Protein AF-0000000073372395 (afdb_homodimer)

pLDDT: mean 97.13, std 4.2, range [67.38, 98.94]

Radius of gyration: 19.07 Å; Cα contacts (8 Å, |Δi|>4): 273; chains: 2; bounding box: 46×54×37 Å

Solvent-accessible surface area (backbone atoms only — not comparable to full-atom values): 12933 Å² total; per-residue (Å²): 110,68,66,46,50,51,54,21,51,53,35,44,47,51,49,31,44,64,48,19,51,45,41,73,73,40,51,84,38,68,69,42,47,47,54,41,45,71,61,39,39,41,67,68,56,52,57,51,49,46,55,52,30,36,54,28,33,49,44,66,69,42,82,86,53,55,68,72,59,37,46,31,31,53,32,50,51,48,52,49,23,52,52,50,18,53,41,28,38,73,68,67,32,96,49,67,72,22,49,49,34,49,55,54,39,52,39,47,48,52,21,50,55,30,48,52,53,53,51,52,52,54,63,68,71,104,110,66,68,47,50,50,53,22,50,54,34,44,48,51,48,30,45,66,48,18,50,44,41,74,73,39,52,85,38,69,69,43,46,46,53,42,44,72,61,39,39,41,67,69,56,53,55,50,50,48,56,51,31,37,52,29,34,48,43,66,70,43,82,86,53,55,68,70,59,37,46,31,33,52,33,50,52,47,51,48,23,52,51,50,17,52,40,27,37,75,68,68,33,96,49,66,72,22,50,49,35,49,55,54,41,52,40,48,49,50,20,51,55,28,48,52,52,52,52,52,52,54,63,69,74,104

InterPro domains:
  IPR016944 Uncharacterised conserved protein UCP030066 [PIRSF030066] (2-114)
  IPR032808 DoxX family [PF13564] (12-110)

Secondary structure (DSSP, 8-state):
-HHHHHHHHHHHHHHIIIIIIHHHHHTTSHHHHHHHHHTT--HHHHHHHHHHHHHHHHHHH-TTS-HHHHHHHHHHHHHHHHHHHHHHHHHH-SSHHHHHHHHHHHHHHHHHHHHHHHHHHHHHH-/-HHHHHHHHHHHHHHIIIIIIHHHHHTTSHHHHHHHHHTT--HHHHHHHHHHHHHHHHHHH-TTS-HHHHHHHHHHHHHHHHHHHHHHHHHH-SSHHHHHHHHHHHHHHHHHHHHHHHHHHHHHH-

Sequence (252 aa):
MKKAKIIFWITTTIIFLFEGVMPALTSQTELAKEGIRHLGYPEYFGNALVIFKILGVLVLVIPSVPKNVKEWAYAGFGFDFIFASISHFAVDGINFQSFFPLIFLVILAISYIYYHKIERYKNIALMKKAKIIFWITTTIIFLFEGVMPALTSQTELAKEGIRHLGYPEYFGNALVIFKILGVLVLVIPSVPKNVKEWAYAGFGFDFIFASISHFAVDGINFQSFFPLIFLVILAISYIYYHKIERYKNIAL

Foldseek 3Di:
DVVLVVLLCVLLVVLCCPQAVVCVVPCPPPVNQVVCVLLPHDSVVSVVSRVLSNVLSCLCVDPVRDPVVVVVSLVSLLVVLVVQLVSCCVRVNDDDSNCVSVVSNVSSVSSVVSVVVVVVVVVVVD/DVVLVVLLCVLLVVLCCPQAVVCVVPCPPPVNQVVCVLLPHDSVVSVVSSVLSNVLSCLCPDPVRDPVVVVVSLVSLLVVLVVQLVSCCVRVNDDCSNCVSVVSNVSSVSSVVSVVVVVVVVVVVD

Structure (mmCIF, N/CA/C/O backbone):
data_AF-0000000073372395-model_v1
#
loop_
_entity.id
_entity.type
_entity.pdbx_description
1 polymer 'DoxX family protein'
#
loop_
_atom_site.group_PDB
_atom_site.id
_atom_site.type_symbol
_atom_site.label_atom_id
_atom_site.label_alt_id
_atom_site.label_comp_id
_atom_site.label_asym_id
_atom_site.label_entity_id
_atom_site.label_seq_id
_atom_site.pdbx_PDB_ins_code
_atom_site.Cartn_x
_atom_site.Cartn_y
_atom_site.Cartn_z
_atom_site.occupancy
_atom_site.B_iso_or_equiv
_atom_site.auth_seq_id
_atom_site.auth_comp_id
_atom_site.auth_asym_id
_atom_site.auth_atom_id
_atom_site.pdbx_PDB_model_num
ATOM 1 N N . MET A 1 1 ? 18.812 22.672 9.141 1 86.19 1 MET A N 1
ATOM 2 C CA . MET A 1 1 ? 17.984 22.391 7.973 1 86.19 1 MET A CA 1
ATOM 3 C C . MET A 1 1 ? 18.812 21.766 6.852 1 86.19 1 MET A C 1
ATOM 5 O O . MET A 1 1 ? 18.344 20.844 6.172 1 86.19 1 MET A O 1
ATOM 9 N N . LYS A 1 2 ? 20.125 22.188 6.812 1 92.25 2 LYS A N 1
ATOM 10 C CA . LYS A 1 2 ? 20.969 21.688 5.734 1 92.25 2 LYS A CA 1
ATOM 11 C C . LYS A 1 2 ? 21.234 20.203 5.895 1 92.25 2 LYS A C 1
ATOM 13 O O . LYS A 1 2 ? 21.109 19.422 4.941 1 92.25 2 LYS A O 1
ATOM 18 N N . LYS A 1 3 ? 21.609 19.719 7.066 1 96.06 3 LYS A N 1
ATOM 19 C CA . LYS A 1 3 ? 21.891 18.312 7.348 1 96.06 3 LYS A CA 1
ATOM 20 C C . LYS A 1 3 ? 20.672 17.438 7.086 1 96.06 3 LYS A C 1
ATOM 22 O O . LYS A 1 3 ? 20.797 16.359 6.523 1 96.06 3 LYS A O 1
ATOM 27 N N . ALA A 1 4 ? 19.562 17.875 7.492 1 96.75 4 ALA A N 1
ATOM 28 C CA . ALA A 1 4 ? 18.312 17.141 7.289 1 96.75 4 ALA A CA 1
ATOM 29 C C . ALA A 1 4 ? 18.016 16.969 5.805 1 96.75 4 ALA A C 1
ATOM 31 O O . ALA A 1 4 ? 17.609 15.891 5.371 1 96.75 4 ALA A O 1
ATOM 32 N N . LYS A 1 5 ? 18.234 17.984 5.09 1 97.12 5 LYS A N 1
ATOM 33 C CA .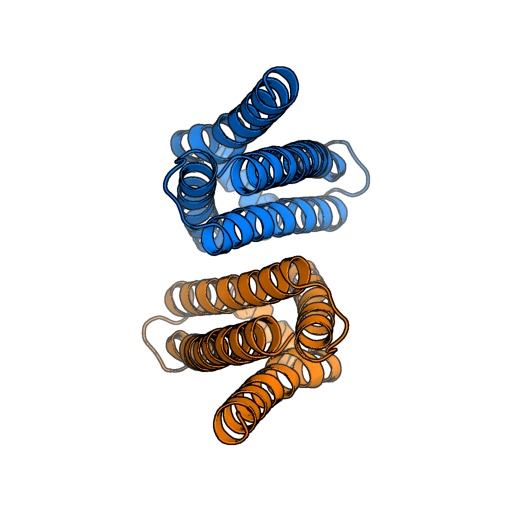 LYS A 1 5 ? 18 17.922 3.652 1 97.12 5 LYS A CA 1
ATOM 34 C C . LYS A 1 5 ? 18.969 16.938 2.984 1 97.12 5 LYS A C 1
ATOM 36 O O . LYS A 1 5 ? 18.578 16.203 2.078 1 97.12 5 LYS A O 1
ATOM 41 N N . ILE A 1 6 ? 20.141 17 3.416 1 98.38 6 ILE A N 1
ATOM 42 C CA . ILE A 1 6 ? 21.156 16.125 2.855 1 98.38 6 ILE A CA 1
ATOM 43 C C . ILE A 1 6 ? 20.766 14.664 3.117 1 98.38 6 ILE A C 1
ATOM 45 O O . ILE A 1 6 ? 20.781 13.836 2.201 1 98.38 6 ILE A O 1
ATOM 49 N N . ILE A 1 7 ? 20.438 14.305 4.32 1 98.56 7 ILE A N 1
ATOM 50 C CA . ILE A 1 7 ? 20.062 12.945 4.688 1 98.56 7 ILE A CA 1
ATOM 51 C C . ILE A 1 7 ? 18.828 12.523 3.906 1 98.56 7 ILE A C 1
ATOM 53 O O . ILE A 1 7 ? 18.781 11.414 3.363 1 98.56 7 ILE A O 1
ATOM 57 N N . PHE A 1 8 ? 17.891 13.383 3.812 1 98.56 8 PHE A N 1
ATOM 58 C CA . PHE A 1 8 ? 16.672 13.117 3.064 1 98.56 8 PHE A CA 1
ATOM 59 C C . PHE A 1 8 ? 16.984 12.773 1.614 1 98.56 8 PHE A C 1
ATOM 61 O O . PHE A 1 8 ? 16.531 11.758 1.094 1 98.56 8 PHE A O 1
ATOM 68 N N . TRP A 1 9 ? 17.781 13.531 0.975 1 98.5 9 TRP A N 1
ATOM 69 C CA . TRP A 1 9 ? 18.031 13.367 -0.456 1 98.5 9 TRP A CA 1
ATOM 70 C C . TRP A 1 9 ? 18.922 12.164 -0.724 1 98.5 9 TRP A C 1
ATOM 72 O O . TRP A 1 9 ? 18.781 11.484 -1.744 1 98.5 9 TRP A O 1
ATOM 82 N N . ILE A 1 10 ? 19.797 11.914 0.162 1 98.81 10 ILE A N 1
ATOM 83 C CA . ILE A 1 10 ? 20.625 10.719 -0.001 1 98.81 10 ILE A CA 1
ATOM 84 C C . ILE A 1 10 ? 19.734 9.469 0.053 1 98.81 10 ILE A C 1
ATOM 86 O O . ILE A 1 10 ? 19.797 8.625 -0.841 1 98.81 10 ILE A O 1
ATOM 90 N N . THR A 1 11 ? 18.938 9.352 1.048 1 98.88 11 THR A N 1
ATOM 91 C CA . THR A 1 11 ? 18.094 8.172 1.229 1 98.88 11 THR A CA 1
ATOM 92 C C . THR A 1 11 ? 17.031 8.102 0.135 1 98.88 11 THR A C 1
ATOM 94 O O . THR A 1 11 ? 16.781 7.027 -0.417 1 98.88 11 THR A O 1
ATOM 97 N N . THR A 1 12 ? 16.484 9.219 -0.225 1 98.88 12 THR A N 1
ATOM 98 C CA . THR A 1 12 ? 15.469 9.242 -1.267 1 98.88 12 THR A CA 1
ATOM 99 C C . THR A 1 12 ? 16.062 8.898 -2.623 1 98.88 12 THR A C 1
ATOM 101 O O . THR A 1 12 ? 15.445 8.203 -3.428 1 98.88 12 THR A O 1
ATOM 104 N N . THR A 1 13 ? 17.266 9.328 -2.867 1 98.88 13 THR A N 1
ATOM 105 C CA . THR A 1 13 ? 17.922 9.016 -4.125 1 98.88 13 THR A CA 1
ATOM 106 C C . THR A 1 13 ? 18.219 7.52 -4.219 1 98.88 13 THR A C 1
ATOM 108 O O . THR A 1 13 ? 18.109 6.926 -5.293 1 98.88 13 THR A O 1
ATOM 111 N N . ILE A 1 14 ? 18.625 6.965 -3.129 1 98.88 14 ILE A N 1
ATOM 112 C CA . ILE A 1 14 ? 18.844 5.523 -3.115 1 98.88 14 ILE A CA 1
ATOM 113 C C . ILE A 1 14 ? 17.562 4.797 -3.486 1 98.88 14 ILE A C 1
ATOM 115 O O . ILE A 1 14 ? 17.562 3.898 -4.332 1 98.88 14 ILE A O 1
ATOM 119 N N . ILE A 1 15 ? 16.422 5.172 -2.879 1 98.94 15 ILE A N 1
ATOM 120 C CA . ILE A 1 15 ? 15.141 4.566 -3.195 1 98.94 15 ILE A CA 1
ATOM 121 C C . ILE A 1 15 ? 14.805 4.812 -4.664 1 98.94 15 ILE A C 1
ATOM 123 O O . ILE A 1 15 ? 14.344 3.904 -5.359 1 98.94 15 ILE A O 1
ATOM 127 N N . PHE A 1 16 ? 15.055 6.035 -5.109 1 98.88 16 PHE A N 1
ATOM 128 C CA . PHE A 1 16 ? 14.781 6.402 -6.492 1 98.88 16 PHE A CA 1
ATOM 129 C C . PHE A 1 16 ? 15.547 5.504 -7.453 1 98.88 16 PHE A C 1
ATOM 131 O O . PHE A 1 16 ? 14.984 4.996 -8.422 1 98.88 16 PHE A O 1
ATOM 138 N N . LEU A 1 17 ? 16.781 5.25 -7.203 1 98.75 17 LEU A N 1
ATOM 139 C CA . LEU A 1 17 ? 17.641 4.465 -8.086 1 98.75 17 LEU A CA 1
ATOM 140 C C . LEU A 1 17 ? 17.266 2.988 -8.031 1 98.75 17 LEU A C 1
ATOM 142 O O . LEU A 1 17 ? 17.078 2.35 -9.07 1 98.75 17 LEU A O 1
ATOM 146 N N . PHE A 1 18 ? 17.078 2.461 -6.867 1 98.56 18 PHE A N 1
ATOM 147 C CA . PHE A 1 18 ? 16.953 1.017 -6.707 1 98.56 18 PHE A CA 1
ATOM 148 C C . PHE A 1 18 ? 15.508 0.569 -6.918 1 98.56 18 PHE A C 1
ATOM 150 O O . PHE A 1 18 ? 15.258 -0.577 -7.301 1 98.56 18 PHE A O 1
ATOM 157 N N . GLU A 1 19 ? 14.523 1.468 -6.707 1 98.56 19 GLU A N 1
ATOM 158 C CA . GLU A 1 19 ? 13.133 1.058 -6.805 1 98.56 19 GLU A CA 1
ATOM 159 C C . GLU A 1 19 ? 12.445 1.714 -7.996 1 98.56 19 GLU A C 1
ATOM 161 O O . GLU A 1 19 ? 11.32 1.351 -8.352 1 98.56 19 GLU A O 1
ATOM 166 N N . GLY A 1 20 ? 13.07 2.656 -8.594 1 98.5 20 GLY A N 1
ATOM 167 C CA . GLY A 1 20 ? 12.531 3.314 -9.773 1 98.5 20 GLY A CA 1
ATOM 168 C C . GLY A 1 20 ? 13.344 3.035 -11.031 1 98.5 20 GLY A C 1
ATOM 169 O O . GLY A 1 20 ? 12.906 2.277 -11.898 1 98.5 20 GLY A O 1
ATOM 170 N N . VAL A 1 21 ? 14.555 3.453 -11.016 1 98.5 21 VAL A N 1
ATOM 171 C CA . VAL A 1 21 ? 15.398 3.396 -12.203 1 98.5 21 VAL A CA 1
ATOM 172 C C . VAL A 1 21 ? 15.727 1.942 -12.539 1 98.5 21 VAL A C 1
A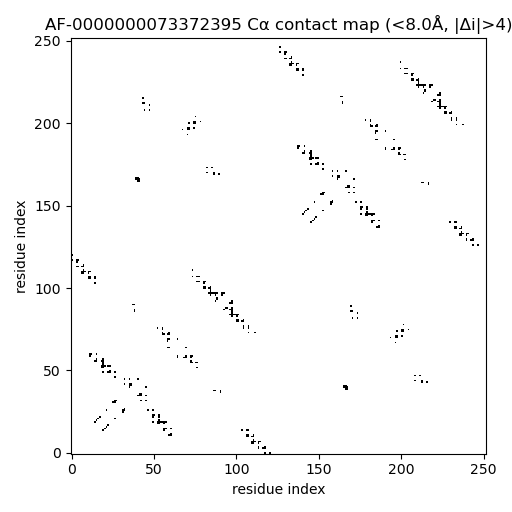TOM 174 O O . VAL A 1 21 ? 15.516 1.496 -13.672 1 98.5 21 VAL A O 1
ATOM 177 N N . MET A 1 22 ? 16.203 1.238 -11.57 1 98.19 22 MET A N 1
ATOM 178 C CA . MET A 1 22 ? 16.625 -0.135 -11.82 1 98.19 22 MET A CA 1
ATOM 179 C C . MET A 1 22 ? 15.469 -0.99 -12.312 1 98.19 22 MET A C 1
ATOM 181 O O . MET A 1 22 ? 15.555 -1.622 -13.367 1 98.19 22 MET A O 1
ATOM 185 N N . PRO A 1 23 ? 14.383 -1.012 -11.617 1 97.69 23 PRO A N 1
ATOM 186 C CA . PRO A 1 23 ? 13.273 -1.803 -12.156 1 97.69 23 PRO A CA 1
ATOM 187 C C . PRO A 1 23 ? 12.805 -1.311 -13.523 1 97.69 23 PRO A C 1
ATOM 189 O O . PRO A 1 23 ? 12.414 -2.115 -14.375 1 97.69 23 PRO A O 1
ATOM 192 N N . ALA A 1 24 ? 12.805 -0.056 -13.805 1 97.62 24 ALA A N 1
ATOM 193 C CA . ALA A 1 24 ? 12.406 0.47 -15.102 1 97.62 24 ALA A CA 1
ATOM 194 C C . ALA A 1 24 ? 13.273 -0.102 -16.219 1 97.62 24 ALA A C 1
ATOM 196 O O . ALA A 1 24 ? 12.797 -0.359 -17.328 1 97.62 24 ALA A O 1
ATOM 197 N N . LEU A 1 25 ? 14.484 -0.351 -15.875 1 97.94 25 LEU A N 1
ATOM 198 C CA . LEU A 1 25 ? 15.445 -0.749 -16.906 1 97.94 25 LEU A CA 1
ATOM 199 C C . LEU A 1 25 ? 15.562 -2.268 -16.969 1 97.94 25 LEU A C 1
ATOM 201 O O . LEU A 1 25 ? 15.953 -2.818 -18 1 97.94 25 LEU A O 1
ATOM 205 N N . THR A 1 26 ? 15.211 -2.922 -15.898 1 97.88 26 THR A N 1
ATOM 206 C CA . THR A 1 26 ? 15.633 -4.316 -15.859 1 97.88 26 THR A CA 1
ATOM 207 C C . THR A 1 26 ? 14.438 -5.238 -15.633 1 97.88 26 THR A C 1
ATOM 209 O O . THR A 1 26 ? 14.57 -6.461 -15.68 1 97.88 26 THR A O 1
ATOM 212 N N . SER A 1 27 ? 13.25 -4.73 -15.438 1 97.38 27 SER A N 1
ATOM 213 C CA . SER A 1 27 ? 12.133 -5.559 -15.008 1 97.38 27 SER A CA 1
ATOM 214 C C . SER A 1 27 ? 11.727 -6.555 -16.094 1 97.38 27 SER A C 1
ATOM 216 O O . SER A 1 27 ? 11.07 -7.555 -15.805 1 97.38 27 SER A O 1
ATOM 218 N N . GLN A 1 28 ? 12.133 -6.344 -17.391 1 97.5 28 GLN A N 1
ATOM 219 C CA . GLN A 1 28 ? 11.703 -7.227 -18.469 1 97.5 28 GLN A CA 1
ATOM 220 C C . GLN A 1 28 ? 12.797 -8.227 -18.828 1 97.5 28 GLN A C 1
ATOM 222 O O . GLN A 1 28 ? 12.625 -9.047 -19.734 1 97.5 28 GLN A O 1
ATOM 227 N N . THR A 1 29 ? 13.891 -8.156 -18.094 1 97.94 29 THR A N 1
ATOM 228 C CA . THR A 1 29 ? 14.922 -9.164 -18.266 1 97.94 29 THR A CA 1
ATOM 229 C C . THR A 1 29 ? 14.453 -10.516 -17.734 1 97.94 29 THR A C 1
ATOM 231 O O . THR A 1 29 ? 13.57 -10.586 -16.891 1 97.94 29 THR A O 1
ATOM 234 N N . GLU A 1 30 ? 15.023 -11.555 -18.25 1 97.31 30 GLU A N 1
ATOM 235 C CA . GLU A 1 30 ? 14.68 -12.898 -17.797 1 97.31 30 GLU A CA 1
ATOM 236 C C . GLU A 1 30 ? 14.992 -13.086 -16.312 1 97.31 30 GLU A C 1
ATOM 238 O O . GLU A 1 30 ? 14.258 -13.766 -15.602 1 97.31 30 GLU A O 1
ATOM 243 N N . LEU A 1 31 ? 16.078 -12.523 -15.906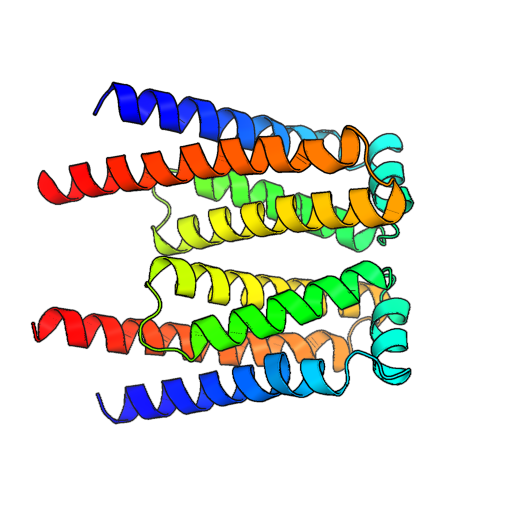 1 96.44 31 LEU A N 1
ATOM 244 C CA . LEU A 1 31 ? 16.453 -12.594 -14.5 1 96.44 31 LEU A CA 1
ATOM 245 C C . LEU A 1 31 ? 15.367 -12 -13.609 1 96.44 31 LEU A C 1
ATOM 247 O O . LEU A 1 31 ? 14.992 -12.594 -12.594 1 96.44 31 LEU A O 1
ATOM 251 N N . ALA A 1 32 ? 14.867 -10.859 -13.961 1 96.62 32 ALA A N 1
ATOM 252 C CA . ALA A 1 32 ? 13.82 -10.203 -13.188 1 96.62 32 ALA A CA 1
ATOM 253 C C . ALA A 1 32 ? 12.531 -11.016 -13.211 1 96.62 32 ALA A C 1
ATOM 255 O O . ALA A 1 32 ? 11.875 -11.18 -12.18 1 96.62 32 ALA A O 1
ATOM 256 N N . LYS A 1 33 ? 12.211 -11.484 -14.352 1 97 33 LYS A N 1
ATOM 257 C CA . LYS A 1 33 ? 11.008 -12.297 -14.492 1 97 33 LYS A CA 1
ATOM 258 C C . LYS A 1 33 ? 11.109 -13.578 -13.672 1 97 33 LYS A C 1
ATOM 260 O O . LYS A 1 33 ? 10.125 -14 -13.055 1 97 33 LYS A O 1
ATOM 265 N N . GLU A 1 34 ? 12.25 -14.141 -13.688 1 97 34 GLU A N 1
ATOM 266 C CA . GLU A 1 34 ? 12.469 -15.344 -12.891 1 97 34 GLU A CA 1
ATOM 267 C C . GLU A 1 34 ? 12.352 -15.047 -11.398 1 97 34 GLU A C 1
ATOM 269 O O . GLU A 1 34 ? 11.898 -15.891 -10.625 1 97 34 GLU A O 1
ATOM 274 N N . GLY A 1 35 ? 12.789 -13.891 -10.953 1 96.5 35 GLY A N 1
ATOM 275 C CA . GLY A 1 35 ? 12.633 -13.492 -9.57 1 96.5 35 GLY A CA 1
ATOM 276 C C . GLY A 1 35 ? 11.188 -13.453 -9.117 1 96.5 35 GLY A C 1
ATOM 277 O O . GLY A 1 35 ? 10.859 -13.93 -8.023 1 96.5 35 GLY A O 1
ATOM 278 N N . ILE A 1 36 ? 10.375 -12.922 -9.93 1 97.69 36 ILE A N 1
ATOM 279 C CA . ILE A 1 36 ? 8.945 -12.844 -9.656 1 97.69 36 ILE A CA 1
ATOM 280 C C . ILE A 1 36 ? 8.352 -14.242 -9.617 1 97.69 36 ILE A C 1
ATOM 282 O O . ILE A 1 36 ? 7.617 -14.586 -8.688 1 97.69 36 ILE A O 1
ATOM 286 N N . ARG A 1 37 ? 8.688 -15.055 -10.562 1 97.94 37 ARG A N 1
ATOM 287 C CA . ARG A 1 37 ? 8.188 -16.422 -10.656 1 97.94 37 ARG A CA 1
ATOM 288 C C . ARG A 1 37 ? 8.672 -17.266 -9.477 1 97.94 37 ARG A C 1
ATOM 290 O O . ARG A 1 37 ? 7.918 -18.078 -8.938 1 97.94 37 ARG A O 1
ATOM 297 N N . HIS A 1 38 ? 9.906 -17.141 -9.164 1 98.31 38 HIS A N 1
ATOM 298 C CA . HIS A 1 38 ? 10.516 -17.875 -8.07 1 98.31 38 HIS A CA 1
ATOM 299 C C . HIS A 1 38 ? 9.742 -17.672 -6.77 1 98.31 38 HIS A C 1
ATOM 301 O O . HIS A 1 38 ? 9.57 -18.609 -5.988 1 98.31 38 HIS A O 1
ATOM 307 N N . LEU A 1 39 ? 9.211 -16.5 -6.629 1 98.38 39 LEU A N 1
ATOM 308 C CA . LEU A 1 39 ? 8.469 -16.172 -5.41 1 98.38 39 LEU A CA 1
ATOM 309 C C . LEU A 1 39 ? 7.012 -16.609 -5.527 1 98.38 39 LEU A C 1
ATOM 311 O O . LEU A 1 39 ? 6.23 -16.438 -4.59 1 98.38 39 LEU A O 1
ATOM 315 N N . GLY A 1 40 ? 6.621 -17.078 -6.648 1 98.44 40 GLY A N 1
ATOM 316 C CA . GLY A 1 40 ? 5.293 -17.641 -6.836 1 98.44 40 GLY A CA 1
ATOM 317 C C . GLY A 1 40 ? 4.301 -16.641 -7.41 1 98.44 40 GLY A C 1
ATOM 318 O O . GLY A 1 40 ? 3.104 -16.906 -7.473 1 98.44 40 GLY A O 1
ATOM 319 N N . TYR A 1 41 ? 4.738 -15.508 -7.875 1 98.62 41 TYR A N 1
ATOM 320 C CA . TYR A 1 41 ? 3.842 -14.461 -8.359 1 98.62 41 TYR A CA 1
ATOM 321 C C . TYR A 1 41 ? 3.676 -14.539 -9.875 1 98.62 41 TYR A C 1
ATOM 323 O O . TYR A 1 41 ? 4.613 -14.906 -10.586 1 98.62 41 TYR A O 1
ATOM 331 N N . PRO A 1 42 ? 2.457 -14.188 -10.297 1 98.44 42 PRO A N 1
ATOM 332 C CA . PRO A 1 42 ? 2.266 -14.133 -11.75 1 98.44 42 PRO A CA 1
ATOM 333 C C . PRO A 1 42 ? 2.965 -12.945 -12.398 1 98.44 42 PRO A C 1
ATOM 335 O O . PRO A 1 42 ? 3.162 -11.914 -11.742 1 98.44 42 PRO A O 1
ATOM 338 N N . GLU A 1 43 ? 3.217 -13.031 -13.648 1 96.88 43 GLU A N 1
ATOM 339 C CA . GLU A 1 43 ? 3.98 -12.023 -14.367 1 96.88 43 GLU A CA 1
ATOM 340 C C . GLU A 1 43 ? 3.232 -10.695 -14.414 1 96.88 43 GLU A C 1
ATOM 342 O O . GLU A 1 43 ? 3.846 -9.625 -14.336 1 96.88 43 GLU A O 1
ATOM 347 N N . TYR A 1 44 ? 1.967 -10.711 -14.594 1 97.94 44 TYR A N 1
ATOM 348 C CA . TYR A 1 44 ? 1.211 -9.469 -14.695 1 97.94 44 TYR A CA 1
ATOM 349 C C . TYR A 1 44 ? 1.326 -8.648 -13.414 1 97.94 44 TYR A C 1
ATOM 351 O O . TYR A 1 44 ? 1.288 -7.422 -13.445 1 97.94 44 TYR A O 1
ATOM 359 N N . PHE A 1 45 ? 1.396 -9.359 -12.312 1 98.5 45 PHE A N 1
ATOM 360 C CA . PHE A 1 45 ? 1.578 -8.672 -11.039 1 98.5 45 PHE A CA 1
ATOM 361 C C . PHE A 1 45 ? 2.9 -7.91 -11.016 1 98.5 45 PHE A C 1
ATOM 363 O O . PHE A 1 45 ? 2.947 -6.742 -10.625 1 98.5 45 PHE A O 1
ATOM 370 N N . GLY A 1 46 ? 3.99 -8.602 -11.383 1 98 46 GLY A N 1
ATOM 371 C CA . GLY A 1 46 ? 5.289 -7.953 -11.445 1 98 46 GLY A CA 1
ATOM 372 C C . GLY A 1 46 ? 5.297 -6.719 -12.328 1 98 46 GLY A C 1
ATOM 373 O O . GLY A 1 46 ? 5.867 -5.688 -11.961 1 98 46 GLY A O 1
ATOM 374 N N . ASN A 1 47 ? 4.691 -6.875 -13.492 1 98.12 47 ASN A N 1
ATOM 375 C CA . ASN A 1 47 ? 4.617 -5.754 -14.422 1 98.12 47 ASN A CA 1
ATOM 376 C C . ASN A 1 47 ? 3.863 -4.574 -13.812 1 98.12 47 ASN A C 1
ATOM 378 O O . ASN A 1 47 ? 4.301 -3.426 -13.922 1 98.12 47 ASN A O 1
ATOM 382 N N . ALA A 1 48 ? 2.748 -4.871 -13.203 1 98.5 48 ALA A N 1
ATOM 383 C CA . ALA A 1 48 ? 1.982 -3.818 -12.539 1 98.5 48 ALA A CA 1
ATOM 384 C C . ALA A 1 48 ? 2.789 -3.184 -11.406 1 98.5 48 ALA A C 1
ATOM 386 O O . ALA A 1 48 ? 2.803 -1.959 -11.258 1 98.5 48 ALA A O 1
ATOM 387 N N . LEU A 1 49 ? 3.443 -4.004 -10.609 1 98.62 49 LEU A N 1
ATOM 388 C CA . LEU A 1 49 ? 4.238 -3.547 -9.477 1 98.62 49 LEU A CA 1
ATOM 389 C C . LEU A 1 49 ? 5.312 -2.564 -9.922 1 98.62 49 LEU A C 1
ATOM 391 O O . LEU A 1 49 ? 5.52 -1.53 -9.289 1 98.62 49 LEU A O 1
ATOM 395 N N . VAL A 1 50 ? 5.98 -2.844 -11 1 98.56 50 VAL A N 1
ATOM 396 C CA . VAL A 1 50 ? 7.051 -1.997 -11.516 1 98.56 50 VAL A CA 1
ATOM 397 C C . VAL A 1 50 ? 6.488 -0.633 -11.906 1 98.56 50 VAL A C 1
ATOM 399 O O . VAL A 1 50 ? 7.094 0.402 -11.617 1 98.56 50 VAL A O 1
ATOM 402 N N . ILE A 1 51 ? 5.363 -0.56 -12.555 1 98.69 51 ILE A N 1
ATOM 403 C CA . ILE A 1 51 ? 4.727 0.694 -12.938 1 98.69 51 ILE A CA 1
ATOM 404 C C . ILE A 1 51 ? 4.441 1.529 -11.688 1 98.69 51 ILE A C 1
ATOM 406 O O . ILE A 1 51 ? 4.746 2.723 -11.656 1 98.69 51 ILE A O 1
ATOM 410 N N . PHE A 1 52 ? 3.898 0.914 -10.727 1 98.69 52 PHE A N 1
ATOM 411 C CA . PHE A 1 52 ? 3.559 1.629 -9.5 1 98.69 52 PHE A CA 1
ATOM 412 C C . PHE A 1 52 ? 4.816 2.07 -8.766 1 98.69 52 PHE A C 1
ATOM 414 O O . PHE A 1 52 ? 4.832 3.127 -8.125 1 98.69 52 PHE A O 1
ATOM 421 N N . LYS A 1 53 ? 5.887 1.248 -8.812 1 98.81 53 LYS A N 1
ATOM 422 C CA . LYS A 1 53 ? 7.152 1.644 -8.203 1 98.81 53 LYS A CA 1
ATOM 423 C C . LYS A 1 53 ? 7.719 2.891 -8.875 1 98.81 53 LYS A C 1
ATOM 425 O O . LYS A 1 53 ? 8.18 3.811 -8.195 1 98.81 53 LYS A O 1
ATOM 430 N N . ILE A 1 54 ? 7.66 2.941 -10.133 1 98.81 54 ILE A N 1
ATOM 431 C CA . ILE A 1 54 ? 8.164 4.086 -10.883 1 98.81 54 ILE A CA 1
ATOM 432 C C . ILE A 1 54 ? 7.352 5.332 -10.531 1 98.81 54 ILE A C 1
ATOM 434 O O . ILE A 1 54 ? 7.918 6.391 -10.242 1 98.81 54 ILE A O 1
ATOM 438 N N . LEU A 1 55 ? 6.055 5.207 -10.5 1 98.75 55 LEU A N 1
ATOM 439 C CA . LEU A 1 55 ? 5.207 6.324 -10.102 1 98.75 55 LEU A CA 1
ATOM 440 C C . LEU A 1 55 ? 5.512 6.746 -8.664 1 98.75 55 LEU A C 1
ATOM 442 O O . LEU A 1 55 ? 5.57 7.941 -8.367 1 98.75 55 LEU A O 1
ATOM 446 N N . GLY A 1 56 ? 5.719 5.766 -7.785 1 98.81 56 GLY A N 1
ATOM 447 C CA . GLY A 1 56 ? 5.988 6.043 -6.383 1 98.81 56 GLY A CA 1
ATOM 448 C C . GLY A 1 56 ? 7.258 6.848 -6.168 1 98.81 56 GLY A C 1
ATOM 449 O O . GLY A 1 56 ? 7.262 7.812 -5.398 1 98.81 56 GLY A O 1
ATOM 450 N N . VAL A 1 57 ? 8.266 6.445 -6.832 1 98.81 57 VAL A N 1
ATOM 451 C CA . VAL A 1 57 ? 9.523 7.145 -6.598 1 98.81 57 VAL A CA 1
ATOM 452 C C . VAL A 1 57 ? 9.453 8.547 -7.191 1 98.81 57 VAL A C 1
ATOM 454 O O . VAL A 1 57 ? 10.07 9.484 -6.668 1 98.81 57 VAL A O 1
ATOM 457 N N . LEU A 1 58 ? 8.742 8.773 -8.289 1 98.81 58 LEU A N 1
ATOM 458 C CA . LEU A 1 58 ? 8.547 10.117 -8.82 1 98.81 58 LEU A CA 1
ATOM 459 C C . LEU A 1 58 ? 7.805 10.992 -7.82 1 98.81 58 LEU A C 1
ATOM 461 O O . LEU A 1 58 ? 8.156 12.156 -7.629 1 98.81 58 LEU A O 1
ATOM 465 N N . VAL A 1 59 ? 6.816 10.375 -7.215 1 98.81 59 VAL A N 1
ATOM 466 C CA . VAL A 1 59 ? 6.059 11.094 -6.195 1 98.81 59 VAL A CA 1
ATOM 467 C C . VAL A 1 59 ? 6.988 11.516 -5.062 1 98.81 59 VAL A C 1
ATOM 469 O O . VAL A 1 59 ? 6.887 12.641 -4.555 1 98.81 59 VAL A O 1
ATOM 472 N N . LEU A 1 60 ? 7.902 10.672 -4.703 1 98.75 60 LEU A N 1
ATOM 473 C CA . LEU A 1 60 ? 8.789 10.961 -3.578 1 98.75 60 LEU A CA 1
ATOM 474 C C . LEU A 1 60 ? 9.789 12.055 -3.936 1 98.75 60 LEU A C 1
ATOM 476 O O . LEU A 1 60 ? 10.125 12.891 -3.098 1 98.75 60 LEU A O 1
ATOM 480 N N . VAL A 1 61 ? 10.227 12.117 -5.188 1 98.44 61 VAL A N 1
ATOM 481 C CA . VAL A 1 61 ? 11.352 12.977 -5.535 1 98.44 61 VAL A CA 1
ATOM 482 C C . VAL A 1 61 ? 10.836 14.344 -5.98 1 98.44 61 VAL A C 1
ATOM 484 O O . VAL A 1 61 ? 11.547 15.352 -5.875 1 98.44 61 VAL A O 1
ATOM 487 N N . ILE A 1 62 ? 9.617 14.438 -6.48 1 98.12 62 ILE A N 1
ATOM 488 C CA . ILE A 1 62 ? 9.07 15.703 -6.953 1 98.12 62 ILE A CA 1
ATOM 489 C C . ILE A 1 62 ? 8.578 16.531 -5.766 1 98.12 62 ILE A C 1
ATOM 491 O O . ILE A 1 62 ? 7.633 16.125 -5.07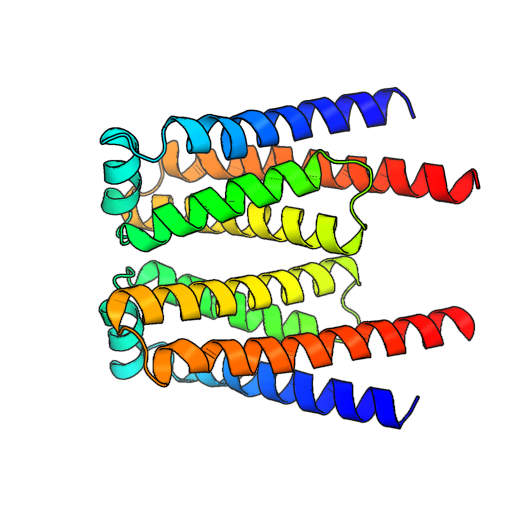8 1 98.12 62 ILE A O 1
ATOM 495 N N . PRO A 1 63 ? 9.148 17.75 -5.551 1 94.62 63 PRO A N 1
ATOM 496 C CA . PRO A 1 63 ? 8.875 18.516 -4.336 1 94.62 63 PRO A CA 1
ATOM 497 C C . PRO A 1 63 ? 7.457 19.078 -4.297 1 94.62 63 PRO A C 1
ATOM 499 O O . PRO A 1 63 ? 6.91 19.297 -3.215 1 94.62 63 PRO A O 1
ATOM 502 N N . SER A 1 64 ? 6.824 19.234 -5.438 1 96.38 64 SER A N 1
ATOM 503 C CA . SER A 1 64 ? 5.551 19.953 -5.492 1 96.38 64 SER A CA 1
ATOM 504 C C . SER A 1 64 ? 4.379 19.016 -5.223 1 96.38 64 SER A C 1
ATOM 506 O O . SER A 1 64 ? 3.229 19.453 -5.156 1 96.38 64 SER A O 1
ATOM 508 N N . VAL A 1 65 ? 4.645 17.703 -4.973 1 97.69 65 VAL A N 1
ATOM 509 C CA . VAL A 1 65 ? 3.574 16.75 -4.73 1 97.69 65 VAL A CA 1
ATOM 510 C C . VAL A 1 65 ? 2.977 16.984 -3.346 1 97.69 65 VAL A C 1
ATOM 512 O O . VAL A 1 65 ? 3.707 17.188 -2.373 1 97.69 65 VAL A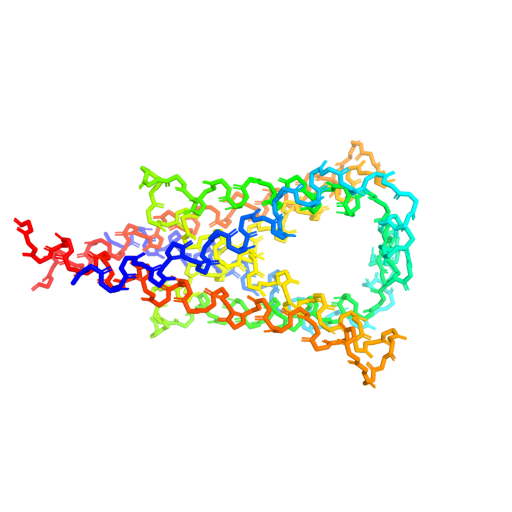 O 1
ATOM 515 N N . PRO A 1 66 ? 1.647 16.922 -3.32 1 96.94 66 PRO A N 1
ATOM 516 C CA . PRO A 1 66 ? 0.991 17.141 -2.029 1 96.94 66 PRO A CA 1
ATOM 517 C C . PRO A 1 66 ? 1.414 16.125 -0.971 1 96.94 66 PRO A C 1
ATOM 519 O O . PRO A 1 66 ? 1.72 14.969 -1.301 1 96.94 66 PRO A O 1
ATOM 522 N N . LYS A 1 67 ? 1.333 16.5 0.28 1 95.5 67 LYS A N 1
ATOM 523 C CA . LYS A 1 67 ? 1.813 15.711 1.415 1 95.5 67 LYS A CA 1
ATOM 524 C C . LYS A 1 67 ? 1.092 14.367 1.502 1 95.5 67 LYS A C 1
ATOM 526 O O . LYS A 1 67 ? 1.718 13.336 1.744 1 95.5 67 LYS A O 1
ATOM 531 N N . ASN A 1 68 ? -0.213 14.383 1.357 1 95.81 68 ASN A N 1
ATOM 532 C CA . ASN A 1 68 ? -0.978 13.148 1.468 1 95.81 68 ASN A CA 1
ATOM 533 C C . ASN A 1 68 ? -0.556 12.133 0.41 1 95.81 68 ASN A C 1
ATOM 535 O O . ASN A 1 68 ? -0.533 10.93 0.673 1 95.81 68 ASN A O 1
ATOM 539 N N . VAL A 1 69 ? -0.243 12.625 -0.791 1 97.56 69 VAL A N 1
ATOM 540 C CA . VAL A 1 69 ? 0.18 11.742 -1.873 1 97.56 69 VAL A CA 1
ATOM 541 C C . VAL A 1 69 ? 1.573 11.188 -1.575 1 97.56 69 VAL A C 1
ATOM 543 O O . VAL A 1 69 ? 1.856 10.023 -1.851 1 97.56 69 VAL A O 1
ATOM 546 N N . LYS A 1 70 ? 2.4 11.977 -1.01 1 98 70 LYS A N 1
ATOM 547 C CA . LYS A 1 70 ? 3.713 11.508 -0.576 1 98 70 LYS A CA 1
ATOM 548 C C . LYS A 1 70 ? 3.582 10.414 0.482 1 98 70 LYS A C 1
ATOM 550 O O . LYS A 1 70 ? 4.316 9.43 0.454 1 98 70 LYS A O 1
ATOM 555 N N . GLU A 1 71 ? 2.607 10.633 1.409 1 98.25 71 GLU A N 1
ATOM 556 C CA . GLU A 1 71 ? 2.342 9.602 2.412 1 98.25 71 GLU A CA 1
ATOM 557 C C . GLU A 1 71 ? 1.98 8.273 1.755 1 98.25 71 GLU A C 1
ATOM 559 O O . GLU A 1 71 ? 2.426 7.211 2.201 1 98.25 71 GLU A O 1
ATOM 564 N N . TRP A 1 72 ? 1.219 8.367 0.702 1 98.5 72 TRP A N 1
ATOM 565 C CA . TRP A 1 72 ? 0.78 7.16 0.004 1 98.5 72 TRP A CA 1
ATOM 566 C C . TRP A 1 72 ? 1.956 6.461 -0.667 1 98.5 72 TRP A C 1
ATOM 568 O O . TRP A 1 72 ? 2.006 5.23 -0.719 1 98.5 72 TRP A O 1
ATOM 578 N N . ALA A 1 73 ? 2.836 7.242 -1.234 1 98.81 73 ALA A N 1
ATOM 579 C CA . ALA A 1 73 ? 4.031 6.66 -1.842 1 98.81 73 ALA A CA 1
ATOM 580 C C . ALA A 1 73 ? 4.898 5.973 -0.793 1 98.81 73 ALA A C 1
ATOM 582 O O . ALA A 1 73 ? 5.371 4.852 -1.008 1 98.81 73 ALA A O 1
ATOM 583 N N . TYR A 1 74 ? 5.078 6.598 0.34 1 98.88 74 TYR A N 1
ATOM 584 C CA . TYR A 1 74 ? 5.84 5.988 1.424 1 98.88 74 TYR A CA 1
ATOM 585 C C . TYR A 1 74 ? 5.168 4.707 1.905 1 98.88 74 TYR A C 1
ATOM 587 O O . TYR A 1 74 ? 5.84 3.703 2.16 1 98.88 74 TYR A O 1
ATOM 595 N N . ALA A 1 75 ? 3.873 4.758 2.027 1 98.75 75 ALA A N 1
ATOM 596 C CA . ALA A 1 75 ? 3.137 3.568 2.439 1 98.75 75 ALA A CA 1
ATOM 597 C C . ALA A 1 75 ? 3.299 2.443 1.422 1 98.75 75 ALA A C 1
ATOM 599 O O . ALA A 1 75 ? 3.561 1.296 1.793 1 98.75 75 ALA A O 1
ATOM 600 N N . GLY A 1 76 ? 3.152 2.814 0.163 1 98.75 76 GLY A N 1
ATOM 601 C CA . GLY A 1 76 ? 3.312 1.821 -0.887 1 98.75 76 GLY A CA 1
ATOM 602 C C . GLY A 1 76 ? 4.652 1.108 -0.836 1 98.75 76 GLY A C 1
ATOM 603 O O . GLY A 1 76 ? 4.707 -0.122 -0.89 1 98.75 76 GLY A O 1
ATOM 604 N N . PHE A 1 77 ? 5.672 1.85 -0.736 1 98.94 77 PHE A N 1
ATOM 605 C CA . PHE A 1 77 ? 7.004 1.259 -0.664 1 98.94 77 PHE A CA 1
ATOM 606 C C . PHE A 1 77 ? 7.188 0.495 0.643 1 98.94 77 PHE A C 1
ATOM 608 O O . PHE A 1 77 ? 7.859 -0.539 0.675 1 98.94 77 PHE A O 1
ATOM 615 N N . GLY A 1 78 ? 6.691 1.049 1.709 1 98.81 78 GLY A N 1
ATOM 616 C CA . GLY A 1 78 ? 6.746 0.317 2.965 1 98.81 78 GLY A CA 1
ATOM 617 C C . GLY A 1 78 ? 6.137 -1.068 2.875 1 98.81 78 GLY A C 1
ATOM 618 O O . GLY A 1 78 ? 6.762 -2.057 3.264 1 98.81 78 GLY A O 1
ATOM 619 N N . PHE A 1 79 ? 4.926 -1.093 2.355 1 98.75 79 PHE A N 1
ATOM 620 C CA . PHE A 1 79 ? 4.246 -2.373 2.191 1 98.75 79 PHE A CA 1
ATOM 621 C C . PHE A 1 79 ? 5 -3.262 1.209 1 98.75 79 PHE A C 1
ATOM 623 O O . PHE A 1 79 ? 5.105 -4.473 1.416 1 98.75 79 PHE A O 1
ATOM 630 N N . ASP A 1 80 ? 5.516 -2.621 0.158 1 98.69 80 ASP A N 1
ATOM 631 C CA . ASP A 1 80 ? 6.273 -3.367 -0.845 1 98.69 80 ASP A CA 1
ATOM 632 C C . ASP A 1 80 ? 7.449 -4.105 -0.21 1 98.69 80 ASP A C 1
ATOM 634 O O . ASP A 1 80 ? 7.629 -5.305 -0.436 1 98.69 80 ASP A O 1
ATOM 638 N N . PHE A 1 81 ? 8.18 -3.475 0.602 1 98.88 81 PHE A N 1
ATOM 639 C CA . PHE A 1 81 ? 9.375 -4.066 1.191 1 98.88 81 PHE A CA 1
ATOM 640 C C . PHE A 1 81 ? 9.008 -5.105 2.24 1 98.88 81 PHE A C 1
ATOM 642 O O . PHE A 1 81 ? 9.672 -6.137 2.361 1 98.88 81 PHE A O 1
ATOM 649 N N . ILE A 1 82 ? 7.996 -4.863 2.992 1 98.81 82 ILE A N 1
ATOM 650 C CA . ILE A 1 82 ? 7.543 -5.816 3.998 1 98.81 82 ILE A CA 1
ATOM 651 C C . ILE A 1 82 ? 7.066 -7.098 3.314 1 98.81 82 ILE A C 1
ATOM 653 O O . ILE A 1 82 ? 7.477 -8.195 3.691 1 98.81 82 ILE A O 1
ATOM 657 N N . PHE A 1 83 ? 6.246 -6.961 2.305 1 98.81 83 PHE A N 1
ATOM 658 C CA . PHE A 1 83 ? 5.723 -8.125 1.604 1 98.81 83 PHE A CA 1
ATOM 659 C C . PHE A 1 83 ? 6.832 -8.852 0.854 1 98.81 83 PHE A C 1
ATOM 661 O O . PHE A 1 83 ? 6.801 -10.078 0.726 1 98.81 83 PHE A O 1
ATOM 668 N N . ALA A 1 84 ? 7.797 -8.055 0.234 1 98.69 84 ALA A N 1
ATOM 669 C CA . ALA A 1 84 ? 8.945 -8.695 -0.402 1 98.69 84 ALA A CA 1
ATOM 670 C C . ALA A 1 84 ? 9.703 -9.57 0.591 1 98.69 84 ALA A C 1
ATOM 672 O O . ALA A 1 84 ? 10.078 -10.703 0.271 1 98.69 84 ALA A O 1
ATOM 673 N N . SER A 1 85 ? 9.906 -9.086 1.787 1 98.81 85 SER A N 1
ATOM 674 C CA . SER A 1 85 ? 10.602 -9.859 2.811 1 98.81 85 SER A CA 1
ATOM 675 C C . SER A 1 85 ? 9.789 -11.086 3.213 1 98.81 85 SER A C 1
ATOM 677 O O . SER A 1 85 ? 10.336 -12.188 3.32 1 98.81 85 SER A O 1
ATOM 679 N N . ILE A 1 86 ? 8.516 -10.93 3.439 1 98.69 86 ILE A N 1
ATOM 680 C CA . ILE A 1 86 ? 7.641 -12.055 3.775 1 98.69 86 ILE A CA 1
ATOM 681 C C . ILE A 1 86 ? 7.73 -13.117 2.689 1 98.69 86 ILE A C 1
ATOM 683 O O . ILE A 1 86 ? 7.805 -14.312 2.988 1 98.69 86 ILE A O 1
ATOM 687 N N . SER A 1 87 ? 7.742 -12.68 1.437 1 98.81 87 SER A N 1
ATOM 688 C CA . SER A 1 87 ? 7.793 -13.602 0.308 1 98.81 87 SER A CA 1
ATOM 689 C C . SER A 1 87 ? 9.102 -14.398 0.303 1 98.81 87 SER A C 1
ATOM 691 O O . SER A 1 87 ? 9.086 -15.617 0.146 1 98.81 87 SER A O 1
ATOM 693 N N . HIS A 1 88 ? 10.203 -13.711 0.467 1 98.75 88 HIS A N 1
ATOM 694 C CA . HIS A 1 88 ? 11.492 -14.398 0.473 1 98.75 88 HIS A CA 1
ATOM 695 C C . HIS A 1 88 ? 11.617 -15.32 1.677 1 98.75 88 HIS A C 1
ATOM 697 O O . HIS A 1 88 ? 12.203 -16.406 1.573 1 98.75 88 HIS A O 1
ATOM 703 N N . PHE A 1 89 ? 11.117 -14.914 2.871 1 98.75 89 PHE A N 1
ATOM 704 C CA . PHE A 1 89 ? 11.117 -15.797 4.031 1 98.75 89 PHE A CA 1
ATOM 705 C C . PHE A 1 89 ? 10.297 -17.047 3.754 1 98.75 89 PHE A C 1
ATOM 707 O O . PHE A 1 89 ? 10.695 -18.156 4.137 1 98.75 89 PHE A O 1
ATOM 714 N N . ALA A 1 90 ? 9.164 -16.938 3.09 1 98.56 90 ALA A N 1
ATOM 715 C CA . ALA A 1 90 ? 8.266 -18.062 2.811 1 98.56 90 ALA A CA 1
ATOM 716 C C . ALA A 1 90 ? 8.875 -19.016 1.796 1 98.56 90 ALA A C 1
ATOM 718 O O . ALA A 1 90 ? 8.703 -20.234 1.903 1 98.56 90 ALA A O 1
ATOM 719 N N . VAL A 1 91 ? 9.602 -18.484 0.84 1 98.56 91 VAL A N 1
ATOM 720 C CA . VAL A 1 91 ? 10.055 -19.297 -0.285 1 98.56 91 VAL A CA 1
ATOM 721 C C . VAL A 1 91 ? 11.516 -19.688 -0.076 1 98.56 91 VAL A C 1
ATOM 723 O O . VAL A 1 91 ? 11.891 -20.844 -0.316 1 98.56 91 VAL A O 1
ATOM 726 N N . ASP A 1 92 ? 12.305 -18.734 0.468 1 98.25 92 ASP A N 1
ATOM 727 C CA . ASP A 1 92 ? 13.75 -18.953 0.513 1 98.25 92 ASP A CA 1
ATOM 728 C C . ASP A 1 92 ? 14.211 -19.281 1.931 1 98.25 92 ASP A C 1
ATOM 730 O O . ASP A 1 92 ? 15.352 -19.703 2.135 1 98.25 92 ASP A O 1
ATOM 734 N N . GLY A 1 93 ? 13.352 -19.031 2.881 1 98.12 93 GLY A N 1
ATOM 735 C CA . GLY A 1 93 ? 13.781 -19.203 4.258 1 98.12 93 GLY A CA 1
ATOM 736 C C . GLY A 1 93 ? 14.672 -18.078 4.758 1 98.12 93 GLY A C 1
ATOM 737 O O . GLY A 1 93 ? 14.57 -16.953 4.281 1 98.12 93 GLY A O 1
ATOM 738 N N . ILE A 1 94 ? 15.391 -18.422 5.844 1 97.94 94 ILE A N 1
ATOM 739 C CA . ILE A 1 94 ? 16.234 -17.406 6.48 1 97.94 94 ILE A CA 1
ATOM 740 C C . ILE A 1 94 ? 17.547 -17.297 5.723 1 97.94 94 ILE A C 1
ATOM 742 O O . ILE A 1 94 ? 18.422 -18.156 5.852 1 97.94 94 ILE A O 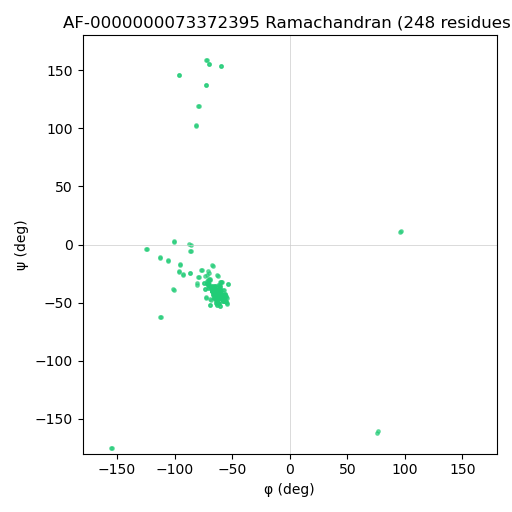1
ATOM 746 N N . ASN A 1 95 ? 17.672 -16.266 4.918 1 97.5 95 ASN A N 1
ATOM 747 C CA . ASN A 1 95 ? 18.891 -15.961 4.164 1 97.5 95 ASN A CA 1
ATOM 748 C C . ASN A 1 95 ? 19 -14.477 3.832 1 97.5 95 ASN A C 1
ATOM 750 O O . ASN A 1 95 ? 18.156 -13.68 4.27 1 97.5 95 ASN A O 1
ATOM 754 N N . PHE A 1 96 ? 19.969 -14.078 3.09 1 97.31 96 PHE A N 1
ATOM 755 C CA . PHE A 1 96 ? 20.234 -12.68 2.797 1 97.31 96 PHE A CA 1
ATOM 756 C C . PHE A 1 96 ? 19.094 -12.07 1.993 1 97.31 96 PHE A C 1
ATOM 758 O O . PHE A 1 96 ? 18.719 -10.914 2.213 1 97.31 96 PHE A O 1
ATOM 765 N N . GLN A 1 97 ? 18.594 -12.805 1.044 1 96.88 97 GLN A N 1
ATOM 766 C CA . GLN A 1 97 ? 17.516 -12.312 0.194 1 96.88 97 GLN A CA 1
ATOM 767 C C . GLN A 1 97 ? 16.281 -11.961 1.02 1 96.88 97 GLN A C 1
ATOM 769 O O . GLN A 1 97 ? 15.531 -11.039 0.671 1 96.88 97 GLN A O 1
ATOM 774 N N . SER A 1 98 ? 16.047 -12.68 2.117 1 98.38 98 SER A N 1
ATOM 775 C CA . SER A 1 98 ? 14.898 -12.453 2.98 1 98.38 98 SER A CA 1
ATOM 776 C C . SER A 1 98 ? 15.031 -11.141 3.748 1 98.38 98 SER A C 1
ATOM 778 O O . SER A 1 98 ? 14.039 -10.461 4.008 1 98.38 98 SER A O 1
ATOM 780 N N . PHE A 1 99 ? 16.281 -10.727 4.051 1 98.25 99 PHE A N 1
ATOM 781 C CA . PHE A 1 99 ? 16.531 -9.523 4.836 1 98.25 99 PHE A CA 1
ATOM 782 C C . PHE A 1 99 ? 16.781 -8.328 3.928 1 98.25 99 PHE A C 1
ATOM 784 O O . PHE A 1 99 ? 16.719 -7.184 4.371 1 98.25 99 PHE A O 1
ATOM 791 N N . PHE A 1 100 ? 17.094 -8.602 2.686 1 98.25 100 PHE A N 1
ATOM 792 C CA . PHE A 1 100 ? 17.531 -7.57 1.744 1 98.25 100 PHE A CA 1
ATOM 793 C C . PHE A 1 100 ? 16.484 -6.465 1.645 1 98.25 100 PHE A C 1
ATOM 795 O O . PHE A 1 100 ? 16.812 -5.281 1.775 1 98.25 100 PHE A O 1
ATOM 802 N N . PRO A 1 101 ? 15.188 -6.766 1.462 1 98.69 101 PRO A N 1
ATOM 803 C CA . PRO A 1 101 ? 14.188 -5.699 1.36 1 98.69 101 PRO A CA 1
ATOM 804 C C . PRO A 1 101 ? 14.07 -4.875 2.639 1 98.69 101 PRO A C 1
ATOM 806 O O . PRO A 1 101 ? 13.711 -3.695 2.586 1 98.69 101 PRO A O 1
ATOM 809 N N . LEU A 1 102 ? 14.398 -5.438 3.764 1 98.81 102 LEU A N 1
ATOM 810 C CA . LEU A 1 102 ? 14.297 -4.727 5.035 1 98.81 102 LEU A CA 1
ATOM 811 C C . LEU A 1 102 ? 15.344 -3.619 5.121 1 98.81 102 LEU A C 1
ATOM 813 O O . LEU A 1 102 ? 15.133 -2.615 5.805 1 98.81 102 LEU A O 1
ATOM 817 N N . ILE A 1 103 ? 16.453 -3.82 4.48 1 98.75 103 ILE A N 1
ATOM 818 C CA . ILE A 1 103 ? 17.453 -2.76 4.398 1 98.75 103 ILE A CA 1
ATOM 819 C C . ILE A 1 103 ? 16.844 -1.524 3.74 1 98.75 103 ILE A C 1
ATOM 821 O O . ILE A 1 103 ? 16.984 -0.408 4.242 1 98.75 103 ILE A O 1
ATOM 825 N N . PHE A 1 104 ? 16.109 -1.715 2.695 1 98.81 104 PHE A N 1
ATOM 826 C CA . PHE A 1 104 ? 15.477 -0.607 1.988 1 98.81 104 PHE A CA 1
ATOM 827 C C . PHE A 1 104 ? 14.328 -0.027 2.807 1 98.81 104 PHE A C 1
ATOM 829 O O . PHE A 1 104 ? 14.039 1.167 2.717 1 98.81 104 PHE A O 1
ATOM 836 N N . LEU A 1 105 ? 13.695 -0.896 3.584 1 98.94 105 LEU A N 1
ATOM 837 C CA . LEU A 1 105 ? 12.672 -0.389 4.488 1 98.94 105 LEU A CA 1
ATOM 838 C C . LEU A 1 105 ? 13.266 0.597 5.488 1 98.94 105 LEU A C 1
ATOM 840 O O . LEU A 1 105 ? 12.664 1.634 5.777 1 98.94 105 LEU A O 1
ATOM 844 N N . VAL A 1 106 ? 14.43 0.262 6.008 1 98.88 106 VAL A N 1
ATOM 845 C CA . VAL A 1 106 ? 15.109 1.148 6.945 1 98.88 106 VAL A CA 1
ATOM 846 C C . VAL A 1 106 ? 15.5 2.447 6.242 1 98.88 106 VAL A C 1
ATOM 848 O O . VAL A 1 106 ? 15.297 3.537 6.785 1 98.88 106 VAL A O 1
ATOM 851 N N . ILE A 1 107 ? 16.031 2.367 5.043 1 98.94 107 ILE A N 1
ATOM 852 C CA . ILE A 1 107 ? 16.406 3.547 4.27 1 98.94 107 ILE A CA 1
ATOM 853 C C . ILE A 1 107 ? 15.164 4.406 4.016 1 98.94 107 ILE A C 1
ATOM 855 O O . ILE A 1 107 ? 15.219 5.629 4.152 1 98.94 107 ILE A O 1
ATOM 859 N N . LEU A 1 108 ? 14.094 3.777 3.691 1 98.94 108 LEU A N 1
ATOM 860 C CA . LEU A 1 108 ? 12.828 4.473 3.48 1 98.94 108 LEU A CA 1
ATOM 861 C C . LEU A 1 108 ? 12.375 5.18 4.754 1 98.94 108 LEU A C 1
ATOM 863 O O . LEU A 1 108 ? 11.883 6.309 4.703 1 98.94 108 LEU A O 1
ATOM 867 N N . ALA A 1 109 ? 12.492 4.492 5.867 1 98.88 109 ALA A N 1
ATOM 868 C CA . ALA A 1 109 ? 12.094 5.07 7.148 1 98.88 109 ALA A CA 1
ATOM 869 C C . ALA A 1 109 ? 12.898 6.328 7.457 1 98.88 109 ALA A C 1
ATOM 871 O O . ALA A 1 109 ? 12.352 7.32 7.934 1 98.88 109 ALA A O 1
ATOM 872 N N . ILE A 1 110 ? 14.148 6.277 7.195 1 98.88 110 ILE A N 1
ATOM 873 C CA . ILE A 1 110 ? 14.992 7.445 7.41 1 98.88 110 ILE A CA 1
ATOM 874 C C . ILE A 1 110 ? 14.562 8.578 6.484 1 98.88 110 ILE A C 1
ATOM 876 O O . ILE A 1 110 ? 14.422 9.727 6.914 1 98.88 110 ILE A O 1
ATOM 880 N N . SER A 1 111 ? 14.32 8.258 5.246 1 98.88 111 SER A N 1
ATOM 881 C CA . SER A 1 111 ? 13.82 9.25 4.305 1 98.88 111 SER A CA 1
ATOM 882 C C . SER A 1 111 ? 12.531 9.891 4.809 1 98.88 111 SER A C 1
ATOM 884 O O . SER A 1 111 ? 12.383 11.117 4.766 1 98.88 111 SER A O 1
ATOM 886 N N . TYR A 1 112 ? 11.672 9.086 5.305 1 98.81 112 TYR A N 1
ATOM 887 C CA . TYR A 1 112 ? 10.367 9.523 5.793 1 98.81 112 TYR A CA 1
ATOM 888 C C . TYR A 1 112 ? 10.516 10.461 6.984 1 98.81 112 TYR A C 1
ATOM 890 O O . TYR A 1 112 ? 9.875 11.508 7.035 1 98.81 112 TYR A O 1
ATOM 898 N N . ILE A 1 113 ? 11.297 10.047 7.949 1 98.5 113 ILE A N 1
ATOM 899 C CA . ILE A 1 113 ? 11.523 10.828 9.164 1 98.5 113 ILE A CA 1
ATOM 900 C C . ILE A 1 113 ? 12.078 12.203 8.797 1 98.5 113 ILE A C 1
ATOM 902 O O . ILE A 1 113 ? 11.594 13.227 9.297 1 98.5 113 ILE A O 1
ATOM 906 N N . TYR A 1 114 ? 12.992 12.25 7.914 1 98.44 114 TYR A N 1
ATOM 907 C CA . TYR A 1 114 ? 13.641 13.516 7.578 1 98.44 114 TYR A CA 1
ATOM 908 C C . TYR A 1 114 ? 12.758 14.344 6.645 1 98.44 114 TYR A C 1
ATOM 910 O O . TYR A 1 114 ? 12.836 15.57 6.641 1 98.44 114 TYR A O 1
ATOM 918 N N . TYR A 1 115 ? 11.914 13.672 5.852 1 97.75 115 TYR A N 1
ATOM 919 C CA . TYR A 1 115 ? 10.906 14.398 5.09 1 97.75 115 TYR A CA 1
ATOM 920 C C . TYR A 1 115 ? 10.008 15.211 6.016 1 97.75 115 TYR A C 1
ATOM 922 O O . TYR A 1 115 ? 9.805 16.406 5.801 1 97.75 115 TYR A O 1
ATOM 930 N N . HIS A 1 116 ? 9.531 14.594 7.043 1 96.94 116 HIS A N 1
ATOM 931 C CA . HIS A 1 116 ? 8.625 15.258 7.973 1 96.94 116 HIS A CA 1
ATOM 932 C C . HIS A 1 116 ? 9.352 16.312 8.805 1 96.94 116 HIS A C 1
ATOM 934 O O . HIS A 1 116 ? 8.773 17.328 9.156 1 96.94 116 HIS A O 1
ATOM 940 N N . LYS A 1 117 ? 10.617 16.031 9.117 1 96.56 117 LYS A N 1
ATOM 941 C CA . LYS A 1 117 ? 11.422 17.031 9.82 1 96.56 117 LYS A CA 1
ATOM 942 C C . LYS A 1 117 ? 11.555 18.312 9.008 1 96.56 117 LYS A C 1
ATOM 944 O O . LYS A 1 117 ? 11.391 19.406 9.531 1 96.56 117 LYS A O 1
ATOM 949 N N . ILE A 1 118 ? 11.797 18.156 7.754 1 96 118 ILE A N 1
ATOM 950 C CA . ILE A 1 118 ? 11.961 19.297 6.855 1 96 118 ILE A CA 1
ATOM 951 C C . ILE A 1 118 ? 10.633 20.047 6.727 1 96 118 ILE A C 1
ATOM 953 O O . ILE A 1 118 ? 10.602 21.281 6.754 1 96 118 ILE A O 1
ATOM 957 N N . GLU A 1 119 ? 9.531 19.297 6.59 1 93.62 119 GLU A N 1
ATOM 958 C CA . GLU A 1 119 ? 8.219 19.906 6.426 1 93.62 119 GLU A CA 1
ATOM 959 C C . GLU A 1 119 ? 7.812 20.688 7.676 1 93.62 119 GLU A C 1
ATOM 961 O O . GLU A 1 119 ? 7.16 21.719 7.578 1 93.62 119 GLU A O 1
ATOM 966 N N . ARG A 1 120 ? 8.125 20.188 8.781 1 91.94 120 ARG A N 1
ATOM 967 C CA . ARG A 1 120 ? 7.832 20.875 10.031 1 91.94 120 ARG A CA 1
ATOM 968 C C . ARG A 1 120 ? 8.578 22.203 10.117 1 91.94 120 ARG A C 1
ATOM 970 O O . ARG A 1 120 ? 8.031 23.203 10.594 1 91.94 120 ARG A O 1
ATOM 977 N N . TYR A 1 121 ? 9.789 22.234 9.719 1 89.31 121 TYR A N 1
ATOM 978 C CA . TYR A 1 121 ? 10.594 23.453 9.742 1 89.31 121 TYR A CA 1
ATOM 979 C C . TYR A 1 121 ? 10.039 24.5 8.781 1 89.31 121 TYR A C 1
ATOM 981 O O . TYR A 1 121 ? 10.016 25.688 9.086 1 89.31 121 TYR A O 1
ATOM 989 N N . LYS A 1 122 ? 9.609 24.047 7.66 1 87.56 122 LYS A N 1
ATOM 990 C CA . LYS A 1 122 ? 9.039 24.953 6.672 1 87.56 122 LYS A CA 1
ATOM 991 C C . LYS A 1 122 ? 7.758 25.594 7.191 1 87.56 122 LYS A C 1
ATOM 993 O O . LYS A 1 122 ? 7.492 26.766 6.93 1 87.56 122 LYS A O 1
ATOM 998 N N . ASN A 1 123 ? 6.953 24.812 7.918 1 84.94 123 ASN A N 1
ATOM 999 C CA . ASN A 1 123 ? 5.68 25.312 8.438 1 84.94 123 ASN A CA 1
ATOM 1000 C C . ASN A 1 123 ? 5.883 26.297 9.578 1 84.94 123 ASN A C 1
ATOM 1002 O O . ASN A 1 123 ? 5.059 27.188 9.781 1 84.94 123 ASN A O 1
ATOM 1006 N N . ILE A 1 124 ? 6.93 26.203 10.25 1 81.31 124 ILE A N 1
ATOM 1007 C CA . ILE A 1 124 ? 7.23 27.125 11.336 1 81.31 124 ILE A CA 1
ATOM 1008 C C . ILE A 1 124 ? 7.797 28.422 10.766 1 81.31 124 ILE A C 1
ATOM 1010 O O . ILE A 1 124 ? 7.484 29.516 11.258 1 81.31 124 ILE A O 1
ATOM 1014 N N . ALA A 1 125 ? 8.484 28.359 9.75 1 77.88 125 ALA A N 1
ATOM 1015 C CA . ALA A 1 125 ? 9.117 29.531 9.156 1 77.88 125 ALA A CA 1
ATOM 1016 C C . ALA A 1 125 ? 8.109 30.375 8.391 1 77.88 125 ALA A C 1
ATOM 1018 O O . ALA A 1 125 ? 8.336 31.562 8.148 1 77.88 125 ALA A O 1
ATOM 1019 N N . LEU A 1 126 ? 7.031 29.859 7.977 1 67.38 126 LEU A N 1
ATOM 1020 C CA . LEU A 1 126 ? 5.992 30.625 7.301 1 67.38 126 LEU A CA 1
ATOM 1021 C C . LEU A 1 126 ? 5.047 31.266 8.312 1 67.38 126 LEU A C 1
ATOM 1023 O O . LEU A 1 126 ? 4.543 32.375 8.086 1 67.38 126 LEU A O 1
ATOM 1027 N N . MET B 1 1 ? -21.438 18.906 10.562 1 86.31 1 MET B N 1
ATOM 1028 C CA . MET B 1 1 ? -20.516 17.938 11.141 1 86.31 1 MET B CA 1
ATOM 1029 C C . MET B 1 1 ? -21.188 16.578 11.305 1 86.31 1 MET B C 1
ATOM 1031 O O . MET B 1 1 ? -20.578 15.539 11.047 1 86.31 1 MET B O 1
ATOM 1035 N N . LYS B 1 2 ? -22.547 16.656 11.57 1 92.06 2 LYS B N 1
ATOM 1036 C CA . LYS B 1 2 ? -23.25 15.406 11.812 1 92.06 2 LYS B CA 1
ATOM 1037 C C . LYS B 1 2 ? -23.344 14.578 10.531 1 92.06 2 LYS B C 1
ATOM 1039 O O . LYS B 1 2 ? -23.062 13.375 10.547 1 92.06 2 LYS B O 1
ATOM 1044 N N . LYS B 1 3 ? -23.719 15.148 9.422 1 96.12 3 LYS B N 1
ATOM 1045 C CA . LYS B 1 3 ? -23.844 14.461 8.141 1 96.12 3 LYS B CA 1
ATOM 1046 C C . LYS B 1 3 ? -22.516 13.867 7.699 1 96.12 3 LYS B C 1
ATOM 1048 O O . LYS B 1 3 ? -22.453 12.742 7.199 1 96.12 3 LYS B O 1
ATOM 1053 N N . ALA B 1 4 ? -21.484 14.586 7.852 1 96.75 4 ALA B N 1
ATOM 1054 C CA . ALA B 1 4 ? -20.141 14.133 7.484 1 96.75 4 ALA B CA 1
ATOM 1055 C C . ALA B 1 4 ? -19.734 12.906 8.305 1 96.75 4 ALA B C 1
ATOM 1057 O O . ALA B 1 4 ? -19.172 11.953 7.766 1 96.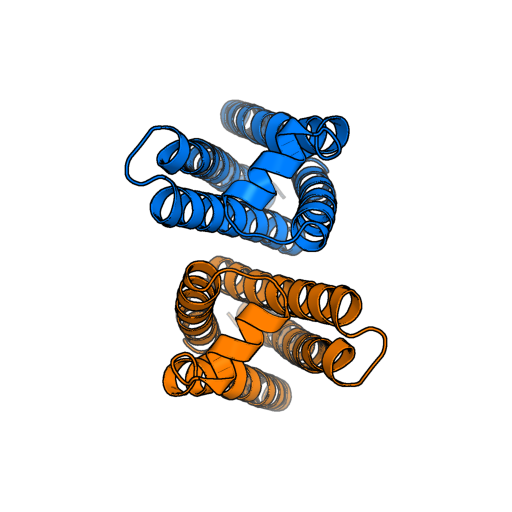75 4 ALA B O 1
ATOM 1058 N N . LYS B 1 5 ? -20.047 12.953 9.523 1 97.12 5 LYS B N 1
ATOM 1059 C CA . LYS B 1 5 ? -19.734 11.828 10.391 1 97.12 5 LYS B CA 1
ATOM 1060 C C . LYS B 1 5 ? -20.531 10.586 9.992 1 97.12 5 LYS B C 1
ATOM 1062 O O . LYS B 1 5 ? -20 9.469 10.016 1 97.12 5 LYS B O 1
ATOM 1067 N N . ILE B 1 6 ? -21.719 10.812 9.695 1 98.38 6 ILE B N 1
ATOM 1068 C CA . ILE B 1 6 ? -22.578 9.703 9.297 1 98.38 6 ILE B CA 1
ATOM 1069 C C . ILE B 1 6 ? -22.031 9.047 8.031 1 98.38 6 ILE B C 1
ATOM 1071 O O . ILE B 1 6 ? -21.875 7.824 7.969 1 98.38 6 ILE B O 1
ATOM 1075 N N . ILE B 1 7 ? -21.734 9.805 7.023 1 98.56 7 ILE B N 1
ATOM 1076 C CA . ILE B 1 7 ? -21.219 9.289 5.762 1 98.56 7 ILE B CA 1
ATOM 1077 C C . ILE B 1 7 ? -19.891 8.578 5.996 1 98.56 7 ILE B C 1
ATOM 1079 O O . ILE B 1 7 ? -19.656 7.48 5.484 1 98.56 7 ILE B O 1
ATOM 1083 N N . PHE B 1 8 ? -19.062 9.164 6.785 1 98.56 8 PHE B N 1
ATOM 1084 C CA . PHE B 1 8 ? -17.766 8.562 7.121 1 98.56 8 PHE B CA 1
ATOM 1085 C C . PHE B 1 8 ? -17.953 7.191 7.75 1 98.56 8 PHE B C 1
ATOM 1087 O O . PHE B 1 8 ? -17.344 6.215 7.316 1 98.56 8 PHE B O 1
ATOM 1094 N N . TRP B 1 9 ? -18.797 7.066 8.688 1 98.5 9 TRP B N 1
ATOM 1095 C CA . TRP B 1 9 ? -18.938 5.824 9.445 1 98.5 9 TRP B CA 1
ATOM 1096 C C . TRP B 1 9 ? -19.656 4.762 8.625 1 98.5 9 TRP B C 1
ATOM 1098 O O . TRP B 1 9 ? -19.375 3.568 8.75 1 98.5 9 TRP B O 1
ATOM 1108 N N . ILE B 1 10 ? -20.547 5.184 7.824 1 98.81 10 ILE B N 1
ATOM 1109 C CA . ILE B 1 10 ? -21.219 4.215 6.957 1 98.81 10 ILE B CA 1
ATOM 1110 C C . ILE B 1 10 ? -20.188 3.592 6.008 1 98.81 10 ILE B C 1
ATOM 1112 O O . ILE B 1 10 ? -20.094 2.367 5.906 1 98.81 10 ILE B O 1
ATOM 1116 N N . THR B 1 11 ? -19.438 4.387 5.332 1 98.88 11 THR B N 1
ATOM 1117 C CA . THR B 1 11 ? -18.469 3.904 4.355 1 98.88 11 THR B CA 1
ATOM 1118 C C . THR B 1 11 ? -17.344 3.141 5.047 1 98.88 11 THR B C 1
ATOM 1120 O O . THR B 1 11 ? -16.922 2.08 4.578 1 98.88 11 THR B O 1
ATOM 1123 N N . THR B 1 12 ? -16.922 3.629 6.172 1 98.88 12 THR B N 1
ATOM 1124 C CA . THR B 1 12 ? -15.844 2.961 6.906 1 98.88 12 THR B CA 1
ATOM 1125 C C . THR B 1 12 ? -16.328 1.618 7.453 1 98.88 12 THR B C 1
ATOM 1127 O O . THR B 1 12 ? -15.57 0.641 7.461 1 98.88 12 THR B O 1
ATOM 1130 N N . THR B 1 13 ? -17.531 1.546 7.867 1 98.88 13 THR B N 1
ATOM 1131 C CA . THR B 1 13 ? -18.094 0.295 8.375 1 98.88 13 THR B CA 1
ATOM 1132 C C . THR B 1 13 ? -18.188 -0.743 7.258 1 98.88 13 THR B C 1
ATOM 1134 O O . THR B 1 13 ? -17.938 -1.929 7.484 1 98.88 13 THR B O 1
ATOM 1137 N N . ILE B 1 14 ? -18.578 -0.287 6.121 1 98.88 14 ILE B N 1
ATOM 1138 C CA . ILE B 1 14 ? -18.625 -1.199 4.984 1 98.88 14 ILE B CA 1
ATOM 1139 C C . ILE B 1 14 ? -17.234 -1.778 4.73 1 98.88 14 ILE B C 1
ATOM 1141 O O . ILE B 1 14 ? -17.078 -2.99 4.57 1 98.88 14 ILE B O 1
ATOM 1145 N N . ILE B 1 15 ? -16.203 -0.935 4.715 1 98.94 15 ILE B N 1
ATOM 1146 C CA . ILE B 1 15 ? -14.828 -1.398 4.52 1 98.94 15 ILE B CA 1
ATOM 1147 C C . ILE B 1 15 ? -14.438 -2.342 5.656 1 98.94 15 ILE B C 1
ATOM 1149 O O . ILE B 1 15 ? -13.828 -3.389 5.422 1 98.94 15 ILE B O 1
ATOM 1153 N N . PHE B 1 16 ? -14.812 -1.96 6.867 1 98.88 16 PHE B N 1
ATOM 1154 C CA . PHE B 1 16 ? -14.508 -2.77 8.039 1 98.88 16 PHE B CA 1
ATOM 1155 C C . PHE B 1 16 ? -15.102 -4.164 7.91 1 98.88 16 PHE B C 1
ATOM 1157 O O . PHE B 1 16 ? -14.43 -5.164 8.164 1 98.88 16 PHE B O 1
ATOM 1164 N N . LEU B 1 17 ? -16.312 -4.277 7.473 1 98.75 17 LEU B N 1
ATOM 1165 C CA . LEU B 1 17 ? -17.016 -5.555 7.375 1 98.75 17 LEU B CA 1
ATOM 1166 C C . LEU B 1 17 ? -16.469 -6.387 6.219 1 98.75 17 LEU B C 1
ATOM 1168 O O . LEU B 1 17 ? -16.141 -7.566 6.391 1 98.75 17 LEU B O 1
ATOM 1172 N N . PHE B 1 18 ? -16.281 -5.785 5.09 1 98.5 18 PHE B N 1
ATOM 1173 C CA . PHE B 1 18 ? -15.984 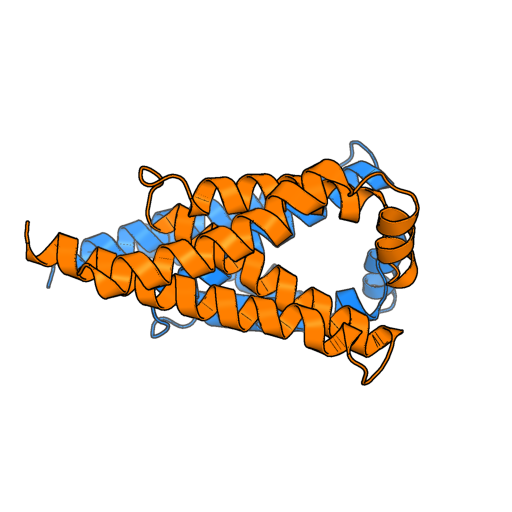-6.543 3.879 1 98.5 18 PHE B CA 1
ATOM 1174 C C . PHE B 1 18 ? -14.492 -6.809 3.752 1 98.5 18 PHE B C 1
ATOM 1176 O O . PHE B 1 18 ? -14.078 -7.781 3.119 1 98.5 18 PHE B O 1
ATOM 1183 N N . GLU B 1 19 ? -13.641 -5.965 4.371 1 98.5 19 GLU B N 1
ATOM 1184 C CA . GLU B 1 19 ? -12.203 -6.121 4.195 1 98.5 19 GLU B CA 1
ATOM 1185 C C . GLU B 1 19 ? -11.531 -6.551 5.496 1 98.5 19 GLU B C 1
ATOM 1187 O O . GLU B 1 19 ? -10.352 -6.918 5.5 1 98.5 19 GLU B O 1
ATOM 1192 N N . GLY B 1 20 ? -12.227 -6.492 6.566 1 98.5 20 GLY B N 1
ATOM 1193 C CA . GLY B 1 20 ? -11.711 -6.93 7.852 1 98.5 20 GLY B CA 1
ATOM 1194 C C . GLY B 1 20 ? -12.398 -8.172 8.383 1 98.5 20 GLY B C 1
ATOM 1195 O O . GLY B 1 20 ? -11.82 -9.266 8.367 1 98.5 20 GLY B O 1
ATOM 1196 N N . VAL B 1 21 ? -13.648 -8.062 8.625 1 98.5 21 VAL B N 1
ATOM 1197 C CA . VAL B 1 21 ? -14.406 -9.125 9.273 1 98.5 21 VAL B CA 1
ATOM 1198 C C . VAL B 1 21 ? -14.531 -10.32 8.344 1 98.5 21 VAL B C 1
ATOM 1200 O O . VAL B 1 21 ? -14.195 -11.445 8.719 1 98.5 21 VAL B O 1
ATOM 1203 N N . MET B 1 22 ? -14.977 -10.07 7.16 1 98.19 22 MET B N 1
ATOM 1204 C CA . MET B 1 22 ? -15.219 -11.164 6.23 1 98.19 22 MET B CA 1
ATOM 1205 C C . MET B 1 22 ? -13.93 -11.938 5.945 1 98.19 22 MET B C 1
ATOM 1207 O O . MET B 1 22 ? -13.875 -13.156 6.117 1 98.19 22 MET B O 1
ATOM 1211 N N . PRO B 1 23 ? -12.891 -11.273 5.555 1 97.69 23 PRO B N 1
ATOM 1212 C CA . PRO B 1 23 ? -11.664 -12.047 5.348 1 97.69 23 PRO B CA 1
ATOM 1213 C C . PRO B 1 23 ? -11.188 -12.742 6.617 1 97.69 23 PRO B C 1
ATOM 1215 O O . PRO B 1 23 ? -10.641 -13.844 6.555 1 97.69 23 PRO B O 1
ATOM 1218 N N . ALA B 1 24 ? -11.328 -12.18 7.766 1 97.62 24 ALA B N 1
ATOM 1219 C CA . ALA B 1 24 ? -10.914 -12.812 9.016 1 97.62 24 ALA B CA 1
ATOM 1220 C C . ALA B 1 24 ? -11.641 -14.133 9.227 1 97.62 24 ALA B C 1
ATOM 1222 O O . ALA B 1 24 ? -11.07 -15.094 9.75 1 97.62 24 ALA B O 1
ATOM 1223 N N . LEU B 1 25 ? -12.82 -14.172 8.75 1 98 25 LEU B N 1
ATOM 1224 C CA . LEU B 1 25 ? -13.664 -15.328 9.031 1 98 25 LEU B CA 1
ATOM 1225 C C . LEU B 1 25 ? -13.594 -16.344 7.891 1 98 25 LEU B C 1
ATOM 1227 O O . LEU B 1 25 ? -13.836 -17.531 8.102 1 98 25 LEU B O 1
ATOM 1231 N N . THR B 1 26 ? -13.242 -15.883 6.734 1 97.88 26 THR B N 1
ATOM 1232 C CA . THR B 1 26 ? -13.484 -16.766 5.605 1 97.88 26 THR B CA 1
ATOM 1233 C C . THR B 1 26 ? -12.203 -17.016 4.82 1 97.88 26 THR B C 1
ATOM 1235 O O . THR B 1 26 ? -12.18 -17.828 3.895 1 97.88 26 THR B O 1
ATOM 1238 N N . SER B 1 27 ? -11.102 -16.406 5.148 1 97.38 27 SER B N 1
ATOM 1239 C CA . SER B 1 27 ? -9.914 -16.453 4.301 1 97.38 27 SER B CA 1
ATOM 1240 C C . SER B 1 27 ? -9.328 -17.859 4.238 1 97.38 27 SER B C 1
ATOM 1242 O O . SER B 1 27 ? -8.57 -18.188 3.322 1 97.38 27 SER B O 1
ATOM 1244 N N . GLN B 1 28 ? -9.664 -18.797 5.195 1 97.5 28 GLN B N 1
ATOM 1245 C CA . GLN B 1 28 ? -9.07 -20.125 5.215 1 97.5 28 GLN B CA 1
ATOM 1246 C C . GLN B 1 28 ? -10.016 -21.156 4.609 1 97.5 28 GLN B C 1
ATOM 1248 O O . GLN B 1 28 ? -9.688 -22.344 4.559 1 97.5 28 GLN B O 1
ATOM 1253 N N . THR B 1 29 ? -11.148 -20.672 4.125 1 97.94 29 THR B N 1
ATOM 1254 C CA . THR B 1 29 ? -12.039 -21.562 3.395 1 97.94 29 THR B CA 1
ATOM 1255 C C . THR B 1 29 ? -11.438 -21.938 2.041 1 97.94 29 THR B C 1
ATOM 1257 O O . THR B 1 29 ? -10.602 -21.203 1.504 1 97.94 29 THR B O 1
ATOM 1260 N N . GLU B 1 30 ? -11.844 -23.047 1.526 1 97.31 30 GLU B N 1
ATOM 1261 C CA . GLU B 1 30 ? -11.359 -23.484 0.223 1 97.31 30 GLU B CA 1
ATOM 1262 C C . GLU B 1 30 ? -11.727 -22.5 -0.874 1 97.31 30 GLU B C 1
ATOM 1264 O O . GLU B 1 30 ? -10.961 -22.281 -1.809 1 97.31 30 GLU B O 1
ATOM 1269 N N . LEU B 1 31 ? -12.891 -21.969 -0.753 1 96.38 31 LEU B N 1
ATOM 1270 C CA . LEU B 1 31 ? -13.344 -20.969 -1.719 1 96.38 31 LEU B CA 1
ATOM 1271 C C . LEU B 1 31 ? -12.398 -19.781 -1.75 1 96.38 31 LEU B C 1
ATOM 1273 O O . LEU B 1 31 ? -12.016 -19.312 -2.824 1 96.38 31 LEU B O 1
ATOM 1277 N N . ALA B 1 32 ? -12.031 -19.281 -0.62 1 96.69 32 ALA B N 1
ATOM 1278 C CA . ALA B 1 32 ? -11.125 -18.141 -0.532 1 96.69 32 ALA B CA 1
ATOM 1279 C C . ALA B 1 32 ? -9.734 -18.5 -1.065 1 96.69 32 ALA B C 1
ATOM 1281 O O . ALA B 1 32 ? -9.133 -17.719 -1.803 1 96.69 32 ALA B O 1
ATOM 1282 N N . LYS B 1 33 ? -9.289 -19.641 -0.689 1 97 33 LYS B N 1
ATOM 1283 C CA . LYS B 1 33 ? -7.988 -20.094 -1.153 1 97 33 LYS B CA 1
ATOM 1284 C C . LYS B 1 33 ? -7.969 -20.266 -2.67 1 97 33 LYS B C 1
ATOM 1286 O O . LYS B 1 33 ? -6.984 -19.922 -3.326 1 97 33 LYS B O 1
ATOM 1291 N N . GLU B 1 34 ? -9.031 -20.766 -3.176 1 97 34 GLU B N 1
ATOM 1292 C CA . GLU B 1 34 ? -9.141 -20.922 -4.621 1 97 34 GLU B CA 1
ATOM 1293 C C . GLU B 1 34 ? -9.148 -19.578 -5.324 1 97 34 GLU B C 1
ATOM 1295 O O . GLU B 1 34 ? -8.641 -19.438 -6.438 1 97 34 GLU B O 1
ATOM 1300 N N . GLY B 1 35 ? -9.758 -18.578 -4.73 1 96.5 35 GLY B N 1
ATOM 1301 C CA . GLY B 1 35 ? -9.734 -17.234 -5.289 1 96.5 35 GLY B CA 1
ATOM 1302 C C . GLY B 1 35 ? -8.336 -16.688 -5.457 1 96.5 35 GLY B C 1
ATOM 1303 O O . GLY B 1 35 ? -8.016 -16.094 -6.492 1 96.5 35 GLY B O 1
ATOM 1304 N N . ILE B 1 36 ? -7.539 -16.875 -4.48 1 97.75 36 ILE B N 1
ATOM 1305 C CA . ILE B 1 36 ? -6.152 -16.438 -4.508 1 97.75 36 ILE B CA 1
ATOM 1306 C C . ILE B 1 36 ? -5.387 -17.203 -5.586 1 97.75 36 ILE B C 1
ATOM 1308 O O . ILE B 1 36 ? -4.676 -16.609 -6.398 1 97.75 36 ILE B O 1
ATOM 1312 N N . ARG B 1 37 ? -5.578 -18.469 -5.637 1 97.94 37 ARG B N 1
ATOM 1313 C CA . ARG B 1 37 ? -4.902 -19.328 -6.605 1 97.94 37 ARG B CA 1
ATOM 1314 C C . ARG B 1 37 ? -5.355 -19.016 -8.023 1 97.94 37 ARG B C 1
ATOM 1316 O O . ARG B 1 37 ? -4.543 -19.016 -8.953 1 97.94 37 ARG B O 1
ATOM 1323 N N . HIS B 1 38 ? -6.613 -18.844 -8.195 1 98.31 38 HIS B N 1
ATOM 1324 C CA . HIS B 1 38 ? -7.191 -18.531 -9.5 1 98.31 38 HIS B CA 1
ATOM 1325 C C . HIS B 1 38 ? -6.523 -17.312 -10.117 1 98.31 38 HIS B C 1
ATOM 1327 O O . HIS B 1 38 ? -6.293 -17.266 -11.328 1 98.31 38 HIS B O 1
ATOM 1333 N N . LEU B 1 39 ? -6.141 -16.406 -9.273 1 98.38 39 LEU B N 1
ATOM 1334 C CA . LEU B 1 39 ? -5.523 -15.172 -9.75 1 98.38 39 LEU B CA 1
ATOM 1335 C C . LEU B 1 39 ? -4.02 -15.352 -9.93 1 98.38 39 LEU B C 1
ATOM 1337 O O . LEU B 1 39 ? -3.324 -14.422 -10.344 1 98.38 39 LEU B O 1
ATOM 1341 N N . GLY B 1 40 ? -3.52 -16.453 -9.562 1 98.44 40 GLY B N 1
ATOM 1342 C CA . GLY B 1 40 ? -2.123 -16.781 -9.805 1 98.44 40 GLY B CA 1
ATOM 1343 C C . GLY B 1 40 ? -1.229 -16.484 -8.609 1 98.44 40 GLY B C 1
ATOM 1344 O O . GLY B 1 40 ? -0.004 -16.562 -8.711 1 98.44 40 GLY B O 1
ATOM 1345 N N . TYR B 1 41 ? -1.762 -16.203 -7.469 1 98.62 41 TYR B N 1
ATOM 1346 C CA . TYR B 1 41 ? -0.975 -15.812 -6.301 1 98.62 41 TYR B CA 1
ATOM 1347 C C . TYR B 1 41 ? -0.713 -17.016 -5.398 1 98.62 41 TYR B C 1
ATOM 1349 O O . TYR B 1 41 ? -1.552 -17.906 -5.293 1 98.62 41 TYR B O 1
ATOM 1357 N N . PRO B 1 42 ? 0.478 -16.969 -4.781 1 98.44 42 PRO B N 1
ATOM 1358 C CA . PRO B 1 42 ? 0.746 -18.047 -3.818 1 98.44 42 PRO B CA 1
ATOM 1359 C C . PRO B 1 42 ? -0.057 -17.891 -2.529 1 98.44 42 PRO B C 1
ATOM 1361 O O . PRO B 1 42 ? -0.416 -16.766 -2.148 1 98.44 42 PRO B O 1
ATOM 1364 N N . GLU B 1 43 ? -0.223 -18.938 -1.828 1 96.88 43 GLU B N 1
ATOM 1365 C CA . GLU B 1 43 ? -1.064 -18.969 -0.635 1 96.88 43 GLU B CA 1
ATOM 1366 C C . GLU B 1 43 ? -0.486 -18.094 0.467 1 96.88 43 GLU B C 1
ATOM 1368 O O . GLU B 1 43 ? -1.23 -17.438 1.208 1 96.88 43 GLU B O 1
ATOM 1373 N N . TYR B 1 44 ? 0.779 -18.078 0.638 1 98 44 TYR B N 1
ATOM 1374 C CA . TYR B 1 44 ? 1.378 -17.297 1.712 1 98 44 TYR B CA 1
ATOM 1375 C C . TYR B 1 44 ? 1.089 -15.812 1.528 1 98 44 TYR B C 1
ATOM 1377 O O . TYR B 1 44 ? 0.98 -15.07 2.506 1 98 44 TYR B O 1
ATOM 1385 N N . PHE B 1 45 ? 1.044 -15.406 0.291 1 98.56 45 PHE B N 1
ATOM 1386 C CA . PHE B 1 45 ? 0.705 -14.016 0.008 1 98.56 45 PHE B CA 1
ATOM 1387 C C . PHE B 1 45 ? -0.7 -13.688 0.5 1 98.56 45 PHE B C 1
ATOM 1389 O O . PHE B 1 45 ? -0.913 -12.664 1.153 1 98.56 45 PHE B O 1
ATOM 1396 N N . GLY B 1 46 ? -1.674 -14.539 0.131 1 98.06 46 GLY B N 1
ATOM 1397 C CA . GLY B 1 46 ? -3.037 -14.344 0.599 1 98.06 46 GLY B CA 1
ATOM 1398 C C . GLY B 1 46 ? -3.143 -14.258 2.109 1 98.06 46 GLY B C 1
ATOM 1399 O O . GLY B 1 46 ? -3.857 -13.406 2.643 1 98.06 46 GLY B O 1
ATOM 1400 N N . ASN B 1 47 ? -2.459 -15.188 2.756 1 98.12 47 ASN B N 1
ATOM 1401 C CA . ASN B 1 47 ? -2.469 -15.195 4.215 1 98.12 47 ASN B CA 1
ATOM 1402 C C . ASN B 1 47 ? -1.905 -13.898 4.785 1 98.12 47 ASN B C 1
ATOM 1404 O O . ASN B 1 47 ? -2.477 -13.32 5.715 1 98.12 47 ASN B O 1
ATOM 1408 N N . ALA B 1 48 ? -0.796 -13.461 4.234 1 98.56 48 ALA B N 1
ATOM 1409 C CA . ALA B 1 48 ? -0.208 -12.203 4.676 1 98.56 48 ALA B CA 1
ATOM 1410 C C . ALA B 1 48 ? -1.151 -11.031 4.41 1 98.56 48 ALA B C 1
ATOM 1412 O O . ALA B 1 48 ? -1.326 -10.156 5.262 1 98.56 48 ALA B O 1
ATOM 1413 N N . LEU B 1 49 ? -1.741 -11.008 3.242 1 98.62 49 LEU B N 1
ATOM 1414 C CA . LEU B 1 49 ? -2.652 -9.945 2.832 1 98.62 49 LEU B CA 1
ATOM 1415 C C . LEU B 1 49 ? -3.812 -9.812 3.814 1 98.62 49 LEU B C 1
ATOM 1417 O O . LEU B 1 49 ? -4.184 -8.703 4.199 1 98.62 49 LEU B O 1
ATOM 1421 N N . VAL B 1 50 ? -4.383 -10.906 4.234 1 98.56 50 VAL B N 1
ATOM 1422 C CA . VAL B 1 50 ? -5.52 -10.906 5.152 1 98.56 50 VAL B CA 1
ATOM 1423 C C . VAL B 1 50 ? -5.105 -10.297 6.488 1 98.56 50 VAL B C 1
ATOM 1425 O O . VAL B 1 50 ? -5.848 -9.508 7.074 1 98.56 50 VAL B O 1
ATOM 1428 N N . ILE B 1 51 ? -3.961 -10.625 7.023 1 98.75 51 ILE B N 1
ATOM 1429 C CA . ILE B 1 51 ? -3.459 -10.07 8.273 1 98.75 51 ILE B CA 1
ATOM 1430 C C . ILE B 1 51 ? -3.35 -8.547 8.156 1 98.75 51 ILE B C 1
ATOM 1432 O O . ILE B 1 51 ? -3.801 -7.816 9.039 1 98.75 51 ILE B O 1
ATOM 1436 N N . PHE B 1 52 ? -2.791 -8.117 7.105 1 98.69 52 PHE B N 1
ATOM 1437 C CA . PHE B 1 52 ? -2.613 -6.68 6.91 1 98.69 52 PHE B CA 1
ATOM 1438 C C . PHE B 1 52 ? -3.957 -5.992 6.715 1 98.69 52 PHE B C 1
ATOM 1440 O O . PHE B 1 52 ? -4.141 -4.844 7.133 1 98.69 52 PHE B O 1
ATOM 1447 N N . LYS B 1 53 ? -4.914 -6.656 6.043 1 98.81 53 LYS B N 1
ATOM 1448 C CA . LYS B 1 53 ? -6.254 -6.094 5.891 1 98.81 53 LYS B CA 1
ATOM 1449 C C . LYS B 1 53 ? -6.93 -5.91 7.242 1 98.81 53 LYS B C 1
ATOM 1451 O O . LYS B 1 53 ? -7.539 -4.871 7.504 1 98.81 53 LYS B O 1
ATOM 1456 N N . ILE B 1 54 ? -6.809 -6.844 8.078 1 98.75 54 ILE B N 1
ATOM 1457 C CA . ILE B 1 54 ? -7.406 -6.777 9.406 1 98.75 54 ILE B CA 1
ATOM 1458 C C . ILE B 1 54 ? -6.777 -5.637 10.195 1 98.75 54 ILE B C 1
ATOM 1460 O O . ILE B 1 54 ? -7.484 -4.828 10.805 1 98.75 54 ILE B O 1
ATOM 1464 N N . LEU B 1 55 ? -5.477 -5.539 10.172 1 98.69 55 LEU B N 1
ATOM 1465 C CA . LEU B 1 55 ? -4.797 -4.43 10.828 1 98.69 55 LEU B CA 1
ATOM 1466 C C . LEU B 1 55 ? -5.23 -3.096 10.234 1 98.69 55 LEU B C 1
ATOM 1468 O O . LEU B 1 55 ? -5.449 -2.129 10.969 1 98.69 55 LEU B O 1
ATOM 1472 N N . GLY B 1 56 ? -5.363 -3.041 8.906 1 98.81 56 GLY B N 1
ATOM 1473 C CA . GLY B 1 56 ? -5.746 -1.815 8.219 1 98.81 56 GLY B CA 1
ATOM 1474 C C . GLY B 1 56 ? -7.113 -1.302 8.633 1 98.81 56 GLY B C 1
ATOM 1475 O O . GLY B 1 56 ? -7.281 -0.109 8.891 1 98.81 56 GLY B O 1
ATOM 1476 N N . VAL B 1 57 ? -8.031 -2.188 8.68 1 98.81 57 VAL B N 1
ATOM 1477 C CA . VAL B 1 57 ? -9.375 -1.724 8.992 1 98.81 57 VAL B CA 1
ATOM 1478 C C . VAL B 1 57 ? -9.445 -1.302 10.461 1 98.81 57 VAL B C 1
ATOM 1480 O O . VAL B 1 57 ? -10.203 -0.393 10.812 1 98.81 57 VAL B O 1
ATOM 1483 N N . LEU B 1 58 ? -8.711 -1.928 11.375 1 98.75 58 LEU B N 1
ATOM 1484 C CA . LEU B 1 58 ? -8.656 -1.482 12.758 1 98.75 58 LEU B CA 1
ATOM 1485 C C . LEU B 1 58 ? -8.078 -0.073 12.859 1 98.75 58 LEU B C 1
ATOM 1487 O O . LEU B 1 58 ? -8.578 0.757 13.617 1 98.75 58 LEU B O 1
ATOM 1491 N N . VAL B 1 59 ? -7.055 0.118 12.055 1 98.81 59 VAL B N 1
ATOM 1492 C CA . VAL B 1 59 ? -6.449 1.444 12.008 1 98.81 59 VAL B CA 1
ATOM 1493 C C . VAL B 1 59 ? -7.488 2.475 11.57 1 98.81 59 VAL B C 1
ATOM 1495 O O . VAL B 1 59 ? -7.555 3.574 12.125 1 98.81 59 VAL B O 1
ATOM 1498 N N . LEU B 1 60 ? -8.32 2.123 10.633 1 98.75 60 LEU B N 1
ATOM 1499 C CA . LEU B 1 60 ? -9.297 3.064 10.094 1 98.75 60 LEU B CA 1
ATOM 1500 C C . LEU B 1 60 ? -10.398 3.342 11.109 1 98.75 60 LEU B C 1
ATOM 1502 O O . LEU B 1 60 ? -10.883 4.473 11.211 1 98.75 60 LEU B O 1
ATOM 1506 N N . VAL B 1 61 ? -10.766 2.365 11.922 1 98.44 61 VAL B N 1
ATOM 1507 C CA . VAL B 1 61 ? -11.969 2.49 12.742 1 98.44 61 VAL B CA 1
ATOM 1508 C C . VAL B 1 61 ? -11.594 3.059 14.109 1 98.44 61 VAL B C 1
ATOM 1510 O O . VAL B 1 61 ? -12.422 3.688 14.773 1 98.44 61 VAL B O 1
ATOM 1513 N N . ILE B 1 62 ? -10.383 2.865 14.578 1 98.12 62 ILE B N 1
ATOM 1514 C CA . ILE B 1 62 ? -9.969 3.35 15.891 1 98.12 62 ILE B CA 1
ATOM 1515 C C . ILE B 1 62 ? -9.648 4.84 15.812 1 98.12 62 ILE B C 1
ATOM 1517 O O . ILE B 1 62 ? -8.703 5.242 15.125 1 98.12 62 ILE B O 1
ATOM 1521 N N . PRO B 1 63 ? -10.367 5.691 16.578 1 94.69 63 PRO B N 1
ATOM 1522 C CA . PRO B 1 63 ? -10.266 7.145 16.438 1 94.69 63 PRO B CA 1
ATOM 1523 C C . PRO B 1 63 ? -8.93 7.695 16.922 1 94.69 63 PRO B C 1
ATOM 1525 O O . PRO B 1 63 ? -8.484 8.742 16.453 1 94.69 63 PRO B O 1
ATOM 1528 N N . SER B 1 64 ? -8.258 6.984 17.812 1 96.38 64 SER B N 1
ATOM 1529 C CA . SER B 1 64 ? -7.082 7.539 18.469 1 96.38 64 SER B CA 1
ATOM 1530 C C . SER B 1 64 ? -5.82 7.316 17.641 1 96.38 64 SER B C 1
ATOM 1532 O O . SER B 1 64 ? -4.738 7.789 18.016 1 96.38 64 SER B O 1
ATOM 1534 N N . VAL B 1 65 ? -5.945 6.668 16.469 1 97.69 65 VAL B N 1
ATOM 1535 C CA . VAL B 1 65 ? -4.781 6.395 15.633 1 97.69 65 VAL B CA 1
ATOM 1536 C C . VAL B 1 65 ? -4.305 7.684 14.977 1 97.69 65 VAL B C 1
ATOM 1538 O O . VAL B 1 65 ? -5.113 8.469 14.484 1 97.69 65 VAL B O 1
ATOM 1541 N N . PRO B 1 66 ? -2.977 7.832 14.992 1 96.88 66 PRO B N 1
ATOM 1542 C CA . PRO B 1 66 ? -2.434 9.047 14.383 1 96.88 66 PRO B CA 1
ATOM 1543 C C . PRO B 1 66 ? -2.791 9.188 12.906 1 96.88 66 PRO B C 1
ATOM 1545 O O . PRO B 1 66 ? -2.926 8.18 12.203 1 96.88 66 PRO B O 1
ATOM 1548 N N . LYS B 1 67 ? -2.84 10.391 12.414 1 95.44 67 LYS B N 1
ATOM 1549 C CA . LYS B 1 67 ? -3.285 10.727 11.062 1 95.44 67 LYS B CA 1
ATOM 1550 C C . LYS B 1 67 ? -2.406 10.055 10.016 1 95.44 67 LYS B C 1
ATOM 1552 O O . LYS B 1 67 ? -2.91 9.523 9.023 1 95.44 67 LYS B O 1
ATOM 1557 N N . ASN B 1 68 ? -1.104 10.109 10.188 1 95.81 68 ASN B N 1
ATOM 1558 C CA . ASN B 1 68 ? -0.198 9.531 9.203 1 95.81 68 ASN B CA 1
ATOM 1559 C C . ASN B 1 68 ? -0.424 8.023 9.055 1 95.81 68 ASN B C 1
ATOM 1561 O O . ASN B 1 68 ? -0.308 7.484 7.957 1 95.81 68 ASN B O 1
ATOM 1565 N N . VAL B 1 69 ? -0.726 7.367 10.164 1 97.56 69 VAL B N 1
ATOM 1566 C CA . VAL B 1 69 ? -0.969 5.93 10.133 1 97.56 69 VAL B CA 1
ATOM 1567 C C . VAL B 1 69 ? -2.297 5.645 9.438 1 97.56 69 VAL B C 1
ATOM 1569 O O . VAL B 1 69 ? -2.416 4.672 8.688 1 97.56 69 VAL B O 1
ATOM 1572 N N . LYS B 1 70 ? -3.248 6.457 9.648 1 98 70 LYS B N 1
ATOM 1573 C CA . LYS B 1 70 ? -4.516 6.336 8.93 1 98 70 LYS B CA 1
ATOM 1574 C C . LYS B 1 70 ? -4.312 6.5 7.43 1 98 70 LYS B C 1
ATOM 1576 O O . LYS B 1 70 ? -4.918 5.777 6.633 1 98 70 LYS B O 1
ATOM 1581 N N . GLU B 1 71 ? -3.43 7.477 7.062 1 98.25 71 GLU B N 1
ATOM 1582 C CA . GLU B 1 71 ? -3.098 7.652 5.652 1 98.25 71 GLU B CA 1
ATOM 1583 C C . GLU B 1 71 ? -2.533 6.367 5.055 1 98.25 71 GLU B C 1
ATOM 1585 O O . GLU B 1 71 ? -2.869 6 3.928 1 98.25 71 GLU B O 1
ATOM 1590 N N . TRP B 1 72 ? -1.725 5.703 5.844 1 98.5 72 TRP B N 1
ATOM 1591 C CA . TRP B 1 72 ? -1.101 4.473 5.375 1 98.5 72 TRP B CA 1
ATOM 1592 C C . TRP B 1 72 ? -2.143 3.375 5.184 1 98.5 72 TRP B C 1
ATOM 1594 O O . TRP B 1 72 ? -2.037 2.566 4.254 1 98.5 72 TRP B O 1
ATOM 1604 N N . ALA B 1 73 ? -3.082 3.309 6.09 1 98.81 73 ALA B N 1
ATOM 1605 C CA . ALA B 1 73 ? -4.156 2.328 5.949 1 98.81 73 ALA B CA 1
ATOM 1606 C C . ALA B 1 73 ? -4.992 2.605 4.703 1 98.81 73 ALA B C 1
ATOM 1608 O O . ALA B 1 73 ? -5.312 1.687 3.945 1 98.81 73 ALA B O 1
ATOM 1609 N N . TYR B 1 74 ? -5.32 3.846 4.469 1 98.88 74 TYR B N 1
ATOM 1610 C CA . TYR B 1 74 ? -6.059 4.211 3.266 1 98.88 74 TYR B CA 1
ATOM 1611 C C . TYR B 1 74 ? -5.266 3.871 2.01 1 98.88 74 TYR B C 1
ATOM 1613 O O . TYR B 1 74 ? -5.82 3.359 1.036 1 98.88 74 TYR B O 1
ATOM 1621 N N . ALA B 1 75 ? -3.994 4.168 2.045 1 98.75 75 ALA B N 1
ATOM 1622 C CA . ALA B 1 75 ? -3.141 3.838 0.906 1 98.75 75 ALA B CA 1
ATOM 1623 C C . ALA B 1 75 ? -3.104 2.33 0.666 1 98.75 75 ALA B C 1
ATOM 1625 O O . ALA B 1 75 ? -3.242 1.873 -0.47 1 98.75 75 ALA B O 1
ATOM 1626 N N . GLY B 1 76 ? -2.926 1.604 1.76 1 98.75 76 GLY B N 1
ATOM 1627 C CA . GLY B 1 76 ? -2.898 0.154 1.645 1 98.75 76 GLY B CA 1
ATOM 1628 C C . GLY B 1 76 ? -4.141 -0.415 0.984 1 98.75 76 GLY B C 1
ATOM 1629 O O . GLY B 1 76 ? -4.043 -1.229 0.063 1 98.75 76 GLY B O 1
ATOM 1630 N N . PHE B 1 77 ? -5.254 -0.002 1.426 1 98.94 77 PHE B N 1
ATOM 1631 C CA . PHE B 1 77 ? -6.504 -0.478 0.844 1 98.94 77 PHE B CA 1
ATOM 1632 C C . PHE B 1 77 ? -6.668 0.035 -0.581 1 98.94 77 PHE B C 1
ATOM 1634 O O . PHE B 1 77 ? -7.203 -0.666 -1.44 1 98.94 77 PHE B O 1
ATOM 1641 N N . GLY B 1 78 ? -6.301 1.263 -0.797 1 98.81 78 GLY B N 1
ATOM 1642 C CA . GLY B 1 78 ? -6.34 1.772 -2.158 1 98.81 78 GLY B CA 1
ATOM 1643 C C . GLY B 1 78 ? -5.555 0.919 -3.137 1 98.81 78 GLY B C 1
ATOM 1644 O O . GLY B 1 78 ? -6.074 0.529 -4.184 1 98.81 78 GLY B O 1
ATOM 1645 N N . PHE B 1 79 ? -4.316 0.644 -2.748 1 98.75 79 PHE B N 1
ATOM 1646 C CA . PHE B 1 79 ? -3.477 -0.194 -3.596 1 98.75 79 PHE B CA 1
ATOM 1647 C C . PHE B 1 79 ? -4.055 -1.6 -3.713 1 98.75 79 PHE B C 1
ATOM 1649 O O . PHE B 1 79 ? -4.027 -2.201 -4.789 1 98.75 79 PHE B O 1
ATOM 1656 N N . ASP B 1 80 ? -4.59 -2.078 -2.586 1 98.69 80 ASP B N 1
ATOM 1657 C CA . ASP B 1 80 ? -5.188 -3.41 -2.578 1 98.69 80 ASP B CA 1
ATOM 1658 C C . ASP B 1 80 ? -6.301 -3.52 -3.619 1 98.69 80 ASP B C 1
ATOM 1660 O O . ASP B 1 80 ? -6.32 -4.461 -4.414 1 98.69 80 ASP B O 1
ATOM 1664 N N . PHE B 1 81 ? -7.148 -2.588 -3.684 1 98.88 81 PHE B N 1
ATOM 1665 C CA . PHE B 1 81 ? -8.297 -2.645 -4.582 1 98.88 81 PHE B CA 1
ATOM 1666 C C . PHE B 1 81 ? -7.867 -2.432 -6.027 1 98.88 81 PHE B C 1
ATOM 1668 O O . PHE B 1 81 ? -8.406 -3.057 -6.941 1 98.88 81 PHE B O 1
ATOM 1675 N N . ILE B 1 82 ? -6.938 -1.57 -6.258 1 98.81 82 ILE B N 1
ATOM 1676 C CA . ILE B 1 82 ? -6.43 -1.331 -7.605 1 98.81 82 ILE B CA 1
ATOM 1677 C C . ILE B 1 82 ? -5.766 -2.598 -8.141 1 98.81 82 ILE B C 1
ATOM 1679 O O . ILE B 1 82 ? -6.062 -3.041 -9.25 1 98.81 82 ILE B O 1
ATOM 1683 N N . PHE B 1 83 ? -4.898 -3.193 -7.344 1 98.81 83 PHE B N 1
ATOM 1684 C CA . PHE B 1 83 ? -4.195 -4.395 -7.773 1 98.81 83 PHE B CA 1
ATOM 1685 C C . PHE B 1 83 ? -5.164 -5.562 -7.926 1 98.81 83 PHE B C 1
ATOM 1687 O O . PHE B 1 83 ? -4.98 -6.422 -8.789 1 98.81 83 PHE B O 1
ATOM 1694 N N . ALA B 1 84 ? -6.188 -5.664 -6.98 1 98.69 84 ALA B N 1
ATOM 1695 C CA . ALA B 1 84 ? -7.207 -6.695 -7.141 1 98.69 84 ALA B CA 1
ATOM 1696 C C . ALA B 1 84 ? -7.91 -6.562 -8.492 1 98.69 84 ALA B C 1
ATOM 1698 O O . ALA B 1 84 ? -8.125 -7.559 -9.188 1 98.69 84 ALA B O 1
ATOM 1699 N N . SER B 1 85 ? -8.242 -5.363 -8.875 1 98.81 85 SER B N 1
ATOM 1700 C CA . SER B 1 85 ? -8.891 -5.141 -10.164 1 98.81 85 SER B CA 1
ATOM 1701 C C . SER B 1 85 ? -7.969 -5.492 -11.32 1 98.81 85 SER B C 1
ATOM 1703 O O . SER B 1 85 ? -8.383 -6.16 -12.273 1 98.81 85 SER B O 1
ATOM 1705 N N . ILE B 1 86 ? -6.73 -5.062 -11.266 1 98.69 86 ILE B N 1
ATOM 1706 C CA . ILE B 1 86 ? -5.754 -5.391 -12.297 1 98.69 86 ILE B CA 1
ATOM 1707 C C . ILE B 1 86 ? -5.648 -6.91 -12.445 1 98.69 86 ILE B C 1
ATOM 1709 O O . ILE B 1 86 ? -5.598 -7.43 -13.562 1 98.69 86 ILE B O 1
ATOM 1713 N N . SER B 1 87 ? -5.629 -7.602 -11.305 1 98.75 87 SER B N 1
ATOM 1714 C CA . SER B 1 87 ? -5.5 -9.055 -11.312 1 98.75 87 SER B CA 1
ATOM 1715 C C . SER B 1 87 ? -6.695 -9.711 -11.992 1 98.75 87 SER B C 1
ATOM 1717 O O . SER B 1 87 ? -6.527 -10.594 -12.844 1 98.75 87 SER B O 1
ATOM 1719 N N . HIS B 1 88 ? -7.891 -9.297 -11.641 1 98.75 88 HIS B N 1
ATOM 1720 C CA . HIS B 1 88 ? -9.086 -9.875 -12.25 1 98.75 88 HIS B CA 1
ATOM 1721 C C . HIS B 1 88 ? -9.164 -9.539 -13.734 1 98.75 88 HIS B C 1
ATOM 1723 O O . HIS B 1 88 ? -9.602 -10.359 -14.539 1 98.75 88 HIS B O 1
ATOM 1729 N N . PHE B 1 89 ? -8.797 -8.297 -14.141 1 98.75 89 PHE B N 1
ATOM 1730 C CA . PHE B 1 89 ? -8.766 -7.945 -15.555 1 98.75 89 PHE B CA 1
ATOM 1731 C C . PHE B 1 89 ? -7.785 -8.836 -16.312 1 98.75 89 PHE B C 1
ATOM 1733 O O . PHE B 1 89 ? -8.07 -9.273 -17.422 1 98.75 89 PHE B O 1
ATOM 1740 N N . ALA B 1 90 ? -6.641 -9.148 -15.734 1 98.56 90 ALA B N 1
ATOM 1741 C CA . ALA B 1 90 ? -5.59 -9.945 -16.375 1 98.56 90 ALA B CA 1
ATOM 1742 C C . ALA B 1 90 ? -6.016 -11.406 -16.5 1 98.56 90 ALA B C 1
ATOM 1744 O O . ALA B 1 90 ? -5.703 -12.055 -17.5 1 98.56 90 ALA B O 1
ATOM 1745 N N . VAL B 1 91 ? -6.742 -11.891 -15.531 1 98.56 91 VAL B N 1
ATOM 1746 C CA . VAL B 1 91 ? -7.031 -13.32 -15.477 1 98.56 91 VAL B CA 1
ATOM 1747 C C . VAL B 1 91 ? -8.438 -13.594 -16 1 98.56 91 VAL B C 1
ATOM 1749 O O . VAL B 1 91 ? -8.656 -14.531 -16.766 1 98.56 91 VAL B O 1
ATOM 1752 N N . ASP B 1 92 ? -9.375 -12.68 -15.641 1 98.25 92 ASP B N 1
ATOM 1753 C CA . ASP B 1 92 ? -10.781 -12.961 -15.922 1 98.25 92 ASP B CA 1
ATOM 1754 C C . ASP B 1 92 ? -11.281 -12.125 -17.094 1 98.25 92 ASP B C 1
ATOM 1756 O O . ASP B 1 92 ? -12.367 -12.375 -17.625 1 98.25 92 ASP B O 1
ATOM 1760 N N . GLY B 1 93 ? -10.516 -11.133 -17.469 1 98.19 93 GLY B N 1
ATOM 1761 C CA . GLY B 1 93 ? -11 -10.227 -18.5 1 98.19 93 GLY B CA 1
ATOM 1762 C C . GLY B 1 93 ? -12.047 -9.25 -17.984 1 98.19 93 GLY B C 1
ATOM 1763 O O . GLY B 1 93 ? -12.062 -8.914 -16.797 1 98.19 93 GLY B O 1
ATOM 1764 N N . ILE B 1 94 ? -12.766 -8.695 -18.984 1 97.94 94 ILE B N 1
ATOM 1765 C CA . ILE B 1 94 ? -13.758 -7.672 -18.656 1 97.94 94 ILE B CA 1
ATOM 1766 C C . ILE B 1 94 ? -15.047 -8.344 -18.172 1 97.94 94 ILE B C 1
ATOM 1768 O O . ILE B 1 94 ? -15.812 -8.883 -18.969 1 97.94 94 ILE B O 1
ATOM 1772 N N . ASN B 1 95 ? -15.25 -8.344 -16.859 1 97.56 95 ASN B N 1
ATOM 1773 C CA . ASN B 1 95 ? -16.453 -8.891 -16.234 1 97.56 95 ASN B CA 1
ATOM 1774 C C . ASN B 1 95 ? -16.719 -8.242 -14.875 1 97.56 95 ASN B C 1
ATOM 1776 O O . ASN B 1 95 ? -16.016 -7.309 -14.477 1 97.56 95 ASN B O 1
ATOM 1780 N N . PHE B 1 96 ? -17.688 -8.68 -14.156 1 97.31 96 PHE B N 1
ATOM 1781 C CA . PHE B 1 96 ? -18.109 -8.07 -12.898 1 97.31 96 PHE B CA 1
ATOM 1782 C C . PHE B 1 96 ? -17 -8.188 -11.859 1 97.31 96 PHE B C 1
ATOM 1784 O O . PHE B 1 96 ? -16.781 -7.254 -11.078 1 97.31 96 PHE B O 1
ATOM 1791 N N . GLN B 1 97 ? -16.359 -9.32 -11.805 1 96.88 97 GLN B N 1
ATOM 1792 C CA . GLN B 1 97 ? -15.305 -9.547 -10.82 1 96.88 97 GLN B CA 1
ATOM 1793 C C . GLN B 1 97 ? -14.164 -8.539 -10.992 1 96.88 97 GLN B C 1
ATOM 1795 O O . GLN B 1 97 ? -13.516 -8.156 -10.023 1 96.88 97 GLN B O 1
ATOM 1800 N N . SER B 1 98 ? -13.914 -8.117 -12.234 1 98.38 98 SER B N 1
ATOM 1801 C CA . SER B 1 98 ? -12.844 -7.164 -12.531 1 98.38 98 SER B CA 1
ATOM 1802 C C . SER B 1 98 ? -13.188 -5.773 -12.008 1 98.38 98 SER B C 1
ATOM 1804 O O . SER B 1 98 ? -12.297 -5.035 -11.578 1 98.38 98 SER B O 1
ATOM 1806 N N . PHE B 1 99 ? -14.508 -5.441 -11.953 1 98.25 99 PHE B N 1
ATOM 1807 C CA . PHE B 1 99 ? -14.938 -4.113 -11.523 1 98.25 99 PHE B CA 1
ATOM 1808 C C . PHE B 1 99 ? -15.281 -4.105 -10.039 1 98.25 99 PHE B C 1
ATOM 1810 O O . PHE B 1 99 ? -15.383 -3.041 -9.43 1 98.25 99 PHE B O 1
ATOM 1817 N N . PHE B 1 100 ? -15.477 -5.273 -9.484 1 98.19 100 PHE B N 1
ATOM 1818 C CA . PHE B 1 100 ? -15.969 -5.414 -8.117 1 98.19 100 PHE B CA 1
ATOM 1819 C C . PHE B 1 100 ? -15.07 -4.676 -7.141 1 98.19 100 PHE B C 1
ATOM 1821 O O . PHE B 1 100 ? -15.547 -3.881 -6.328 1 98.19 100 PHE B O 1
ATOM 1828 N N . PRO B 1 101 ? -13.742 -4.848 -7.18 1 98.69 101 PRO B N 1
ATOM 1829 C CA . PRO B 1 101 ? -12.867 -4.145 -6.234 1 98.69 101 PRO B CA 1
ATOM 1830 C C . PRO B 1 101 ? -12.938 -2.625 -6.387 1 98.69 101 PRO B C 1
ATOM 1832 O O . PRO B 1 101 ? -12.727 -1.893 -5.418 1 98.69 101 PRO B O 1
ATOM 1835 N N . LEU B 1 102 ? -13.258 -2.137 -7.555 1 98.81 102 LEU B N 1
ATOM 1836 C CA . LEU B 1 102 ? -13.32 -0.699 -7.797 1 98.81 102 LEU B CA 1
ATOM 1837 C C . LEU B 1 102 ? -14.5 -0.076 -7.059 1 98.81 102 LEU B C 1
ATOM 1839 O O . LEU B 1 102 ? -14.461 1.102 -6.699 1 98.81 102 LEU B O 1
ATOM 1843 N N . ILE B 1 103 ? -15.531 -0.836 -6.871 1 98.75 103 ILE B N 1
ATOM 1844 C CA . ILE B 1 103 ? -16.641 -0.365 -6.059 1 98.75 103 ILE B CA 1
ATOM 1845 C C . ILE B 1 103 ? -16.156 -0.032 -4.652 1 98.75 103 ILE B C 1
ATOM 1847 O O . ILE B 1 103 ? -16.469 1.03 -4.109 1 98.75 103 ILE B O 1
ATOM 1851 N N . PHE B 1 104 ? -15.352 -0.862 -4.09 1 98.81 104 PHE B N 1
ATOM 1852 C CA . PHE B 1 104 ? -14.82 -0.642 -2.752 1 98.81 104 PHE B CA 1
ATOM 1853 C C . PHE B 1 104 ? -13.805 0.495 -2.75 1 98.81 104 PHE B C 1
ATOM 1855 O O . PHE B 1 104 ? -13.664 1.205 -1.753 1 98.81 104 PHE B O 1
ATOM 1862 N N . LEU B 1 105 ? -13.117 0.636 -3.883 1 98.88 105 LEU B N 1
ATOM 1863 C CA . LEU B 1 105 ? -12.219 1.78 -4 1 98.88 105 LEU B CA 1
ATOM 1864 C C . LEU B 1 105 ? -12.992 3.09 -3.902 1 98.88 105 LEU B C 1
ATOM 1866 O O . LEU B 1 105 ? -12.539 4.035 -3.248 1 98.88 105 LEU B O 1
ATOM 1870 N N . VAL B 1 106 ? -14.133 3.143 -4.555 1 98.88 106 VAL B N 1
ATOM 1871 C CA . VAL B 1 106 ? -14.977 4.332 -4.5 1 98.88 106 VAL B CA 1
ATOM 1872 C C . VAL B 1 106 ? -15.477 4.551 -3.074 1 98.88 106 VAL B C 1
ATOM 1874 O O . VAL B 1 106 ? -15.438 5.672 -2.561 1 98.88 106 VAL B O 1
ATOM 1877 N N . ILE B 1 107 ? -15.914 3.508 -2.414 1 98.94 107 ILE B N 1
ATOM 1878 C CA . ILE B 1 107 ? -16.391 3.594 -1.035 1 98.94 107 ILE B CA 1
ATOM 1879 C C . ILE B 1 107 ? -15.25 4.082 -0.136 1 98.94 107 ILE B C 1
ATOM 1881 O O . ILE B 1 107 ? -15.461 4.941 0.724 1 98.94 107 ILE B O 1
ATOM 1885 N N . LEU B 1 108 ? -14.094 3.572 -0.357 1 98.94 108 LEU B N 1
ATOM 1886 C CA . LEU B 1 108 ? -12.914 3.994 0.391 1 98.94 108 LEU B CA 1
ATOM 1887 C C . LEU B 1 108 ? -12.625 5.477 0.162 1 98.94 108 LEU B C 1
ATOM 1889 O O . LEU B 1 108 ? -12.273 6.195 1.1 1 98.94 108 LEU B O 1
ATOM 1893 N N . ALA B 1 109 ? -12.727 5.898 -1.072 1 98.88 109 ALA B N 1
ATOM 1894 C CA . ALA B 1 109 ? -12.484 7.301 -1.406 1 98.88 109 ALA B CA 1
ATOM 1895 C C . ALA B 1 109 ? -13.453 8.219 -0.676 1 98.88 109 ALA B C 1
ATOM 1897 O O . ALA B 1 109 ? -13.062 9.273 -0.174 1 98.88 109 ALA B O 1
ATOM 1898 N N . ILE B 1 110 ? -14.664 7.828 -0.626 1 98.88 110 ILE B N 1
ATOM 1899 C CA . ILE B 1 110 ? -15.664 8.617 0.09 1 98.88 110 ILE B CA 1
ATOM 1900 C C . ILE B 1 110 ? -15.32 8.656 1.577 1 98.88 110 ILE B C 1
ATOM 1902 O O . ILE B 1 110 ? -15.352 9.719 2.201 1 98.88 110 ILE B O 1
ATOM 1906 N N . SER B 1 111 ? -14.984 7.527 2.121 1 98.88 111 SER B N 1
ATOM 1907 C CA . SER B 1 111 ? -14.555 7.473 3.514 1 98.88 111 SER B CA 1
ATOM 1908 C C . SER B 1 111 ? -13.391 8.422 3.768 1 98.88 111 SER B C 1
ATOM 1910 O O . SER B 1 111 ? -13.391 9.164 4.75 1 98.88 111 SER B O 1
ATOM 1912 N N . TYR B 1 112 ? -12.461 8.422 2.885 1 98.81 112 TYR B N 1
ATOM 1913 C CA . TYR B 1 112 ? -11.258 9.234 2.992 1 98.81 112 TYR B CA 1
ATOM 1914 C C . TYR B 1 112 ? -11.594 10.719 2.965 1 98.81 112 TYR B C 1
ATOM 1916 O O . TYR B 1 112 ? -11.086 11.492 3.781 1 98.81 112 TYR B O 1
ATOM 1924 N N . ILE B 1 113 ? -12.375 11.117 1.991 1 98.5 113 ILE B N 1
ATOM 1925 C CA . ILE B 1 113 ? -12.766 12.508 1.818 1 98.5 113 ILE B CA 1
ATOM 1926 C C . ILE B 1 113 ? -13.461 13.016 3.08 1 98.5 113 ILE B C 1
ATOM 1928 O O . ILE B 1 113 ? -13.141 14.094 3.586 1 98.5 113 ILE B O 1
ATOM 1932 N N . TYR B 1 114 ? -14.32 12.234 3.621 1 98.44 114 TYR B N 1
ATOM 1933 C CA . TYR B 1 114 ? -15.094 12.672 4.773 1 98.44 114 TYR B CA 1
ATOM 1934 C C . TYR B 1 114 ? -14.273 12.57 6.055 1 98.44 114 TYR B C 1
ATOM 1936 O O . TYR B 1 114 ? -14.508 13.32 7.008 1 98.44 114 TYR B O 1
ATOM 1944 N N . TYR B 1 115 ? -13.32 11.648 6.09 1 97.81 115 TYR B N 1
ATOM 1945 C CA . TYR B 1 115 ? -12.359 11.633 7.191 1 97.81 115 TYR B CA 1
ATOM 1946 C C . TYR B 1 115 ? -11.625 12.969 7.293 1 97.81 115 TYR B C 1
ATOM 1948 O O . TYR B 1 115 ? -11.555 13.562 8.367 1 97.81 115 TYR B O 1
ATOM 1956 N N . HIS B 1 116 ? -11.133 13.438 6.188 1 97 116 HIS B N 1
ATOM 1957 C CA . HIS B 1 116 ? -10.375 14.68 6.168 1 97 116 HIS B CA 1
ATOM 1958 C C . HIS B 1 116 ? -11.273 15.883 6.418 1 97 116 HIS B C 1
ATOM 1960 O O . HIS B 1 116 ? -10.844 16.859 7.027 1 97 116 HIS B O 1
ATOM 1966 N N . LYS B 1 117 ? -12.516 15.797 5.941 1 96.56 117 LYS B N 1
ATOM 1967 C CA . LYS B 1 117 ? -13.477 16.859 6.219 1 96.56 117 LYS B CA 1
ATOM 1968 C C . LYS B 1 117 ? -13.719 17 7.719 1 96.56 117 LYS B C 1
ATOM 1970 O O . LYS B 1 117 ? -13.727 18.109 8.25 1 96.56 117 LYS B O 1
ATOM 1975 N N . ILE B 1 118 ? -13.859 15.906 8.367 1 96 118 ILE B N 1
ATOM 1976 C CA . ILE B 1 118 ? -14.102 15.898 9.805 1 96 118 ILE B CA 1
ATOM 1977 C C . ILE B 1 118 ? -12.875 16.422 10.547 1 96 118 ILE B C 1
ATOM 1979 O O . ILE B 1 118 ? -13 17.219 11.484 1 96 118 ILE B O 1
ATOM 1983 N N . GLU B 1 119 ? -11.688 16 10.117 1 93.69 119 GLU B N 1
ATOM 1984 C CA . GLU B 1 119 ? -10.453 16.406 10.773 1 93.69 119 GLU B CA 1
ATOM 1985 C C . GLU B 1 119 ? -10.211 17.906 10.609 1 93.69 119 GLU B C 1
ATOM 1987 O O . GLU B 1 119 ? -9.688 18.562 11.508 1 93.69 119 GLU B O 1
ATOM 1992 N N . ARG B 1 120 ? -10.555 18.422 9.508 1 91.94 120 ARG B N 1
ATOM 1993 C CA . ARG B 1 120 ? -10.414 19.859 9.273 1 91.94 120 ARG B CA 1
ATOM 1994 C C . ARG B 1 120 ? -11.328 20.656 10.203 1 91.94 120 ARG B C 1
ATOM 1996 O O . ARG B 1 120 ? -10.938 21.719 10.703 1 91.94 120 ARG B O 1
ATOM 2003 N N . TYR B 1 121 ? -12.5 20.219 10.414 1 89.31 121 TYR B N 1
ATOM 2004 C CA . TYR B 1 121 ? -13.445 20.891 11.305 1 89.31 121 TYR B CA 1
ATOM 2005 C C . TYR B 1 121 ? -12.961 20.859 12.75 1 89.31 121 TYR B C 1
ATOM 2007 O O . TYR B 1 121 ? -13.109 21.828 13.484 1 89.31 121 TYR B O 1
ATOM 2015 N N . LYS B 1 122 ? -12.398 19.766 13.117 1 87.81 122 LYS B N 1
ATOM 2016 C CA . LYS B 1 122 ? -11.883 19.641 14.477 1 87.81 122 LYS B CA 1
ATOM 2017 C C . LYS B 1 122 ? -10.719 20.594 14.719 1 87.81 122 LYS B C 1
ATOM 2019 O O . LYS B 1 122 ? -10.586 21.156 15.805 1 87.81 122 LYS B O 1
ATOM 2024 N N . ASN B 1 123 ? -9.898 20.797 13.703 1 85.12 123 ASN B N 1
ATOM 2025 C CA . ASN B 1 123 ? -8.727 21.656 13.828 1 85.12 123 ASN B CA 1
ATOM 2026 C C . ASN B 1 123 ? -9.125 23.125 13.867 1 85.12 123 ASN B C 1
ATOM 2028 O O . ASN B 1 123 ? -8.422 23.953 14.461 1 85.12 123 ASN B O 1
ATOM 2032 N N . ILE B 1 124 ? -10.172 23.469 13.32 1 80.44 124 ILE B N 1
ATOM 2033 C CA . ILE B 1 124 ? -10.648 24.844 13.336 1 80.44 124 ILE B CA 1
ATOM 2034 C C . ILE B 1 124 ? -11.336 25.141 14.672 1 80.44 124 ILE B C 1
ATOM 2036 O O . ILE B 1 124 ? -11.195 26.234 15.227 1 80.44 124 ILE B O 1
ATOM 2040 N N . ALA B 1 125 ? -11.961 24.25 15.211 1 76.62 125 ALA B N 1
ATOM 2041 C CA . ALA B 1 125 ? -12.703 24.422 16.453 1 76.62 125 ALA B CA 1
ATOM 2042 C C . ALA B 1 125 ? -11.758 24.469 17.656 1 76.62 125 ALA B C 1
ATOM 2044 O O . ALA B 1 125 ? -12.125 24.953 18.734 1 76.62 125 ALA B O 1
ATOM 2045 N N . LEU B 1 126 ? -10.633 23.984 17.562 1 67.75 126 LEU B N 1
ATOM 2046 C CA . LEU B 1 126 ? -9.656 24.062 18.641 1 67.75 126 LEU B CA 1
ATOM 2047 C C . LEU B 1 126 ? -8.852 25.344 18.562 1 67.75 126 LEU B C 1
ATOM 2049 O O . LEU B 1 126 ? -8.469 25.922 19.594 1 67.75 126 LEU B O 1
#

Organism: Flavobacterium johnsoniae (strain ATCC 17061 / DSM 2064 / JCM 8514 / BCRC 14874 / CCUG 350202 / NBRC 14942 / NCIMB 11054 / UW101) (NCBI:txid376686)